Protein AF-A0A8S9MG87-F1 (afdb_monomer)

Foldseek 3Di:
DDFQKAKEKEFEAAPFDWKKKWKDWPVDTPDIDIAGHGGIDMDIDGDDPVQQTWMKMWIDDPNDIDIDTQDGRVVPVVQARYWYWYQYPVGIDTPSPRLAFQKEKEFEAAPFWWKKKWKDWPVDTPDIDIAGHRGIDMDTHRDDRVLATWMKMWIDTPNDIDIDTSDRRVQPSVQDRYWYWYQYPVGIKTKGWDDDDPPPDDDDPDDPQADPPFWDDKDKDDWDQDDDDDPPPDDDPGDTDDITIIIIGGDD

Mean predicted aligned error: 16.25 Å

pLDDT: mean 76.4, std 21.84, range [29.53, 97.75]

Structure (mmCIF, N/CA/C/O backbone):
data_AF-A0A8S9MG87-F1
#
_entry.id   AF-A0A8S9MG87-F1
#
loop_
_atom_site.group_PDB
_atom_site.id
_atom_site.type_symbol
_atom_site.label_atom_id
_atom_site.label_alt_id
_atom_site.label_comp_id
_atom_site.label_asym_id
_atom_site.label_entity_id
_atom_site.label_seq_id
_atom_site.pdbx_PDB_ins_code
_atom_site.Cartn_x
_atom_site.Cartn_y
_atom_site.Cartn_z
_atom_site.occupancy
_atom_site.B_iso_or_equiv
_atom_site.auth_seq_id
_atom_site.auth_comp_id
_atom_site.auth_asym_id
_atom_site.auth_atom_id
_atom_site.pdbx_PDB_model_num
ATOM 1 N N . MET A 1 1 ? -17.132 2.191 -16.122 1.00 32.03 1 MET A N 1
ATOM 2 C CA . MET A 1 1 ? -15.931 1.448 -15.682 1.00 32.03 1 MET A CA 1
ATOM 3 C C . MET A 1 1 ? -14.721 2.180 -16.231 1.00 32.03 1 MET A C 1
ATOM 5 O O . MET A 1 1 ? -14.558 2.217 -17.441 1.00 32.03 1 MET A O 1
ATOM 9 N N . SER A 1 2 ? -13.959 2.865 -15.379 1.00 36.06 2 SER A N 1
ATOM 10 C CA . SER A 1 2 ? -12.707 3.503 -15.802 1.00 36.06 2 SER A CA 1
ATOM 11 C C . SER A 1 2 ? -11.607 2.436 -15.800 1.00 36.06 2 SER A C 1
ATOM 13 O O . SER A 1 2 ? -11.418 1.723 -14.818 1.00 36.06 2 SER A O 1
ATOM 15 N N . TYR A 1 3 ? -10.952 2.234 -16.939 1.00 50.19 3 TYR A N 1
ATOM 16 C CA . TYR A 1 3 ? -9.868 1.264 -17.057 1.00 50.19 3 TYR A CA 1
ATOM 17 C C . TYR A 1 3 ? -8.583 1.933 -16.577 1.00 50.19 3 TYR A C 1
ATOM 19 O O . TYR A 1 3 ? -8.014 2.770 -17.283 1.00 50.19 3 TYR A O 1
ATOM 27 N N . HIS A 1 4 ? -8.136 1.591 -15.368 1.00 60.53 4 HIS A N 1
ATOM 28 C CA . HIS A 1 4 ? -6.840 2.050 -14.877 1.00 60.53 4 HIS A CA 1
ATOM 29 C C . HIS A 1 4 ? -5.736 1.581 -15.829 1.00 60.53 4 HIS A C 1
ATOM 31 O O . HIS A 1 4 ? -5.714 0.428 -16.263 1.00 60.53 4 HIS A O 1
ATOM 37 N N . ARG A 1 5 ? -4.833 2.498 -16.182 1.00 82.31 5 ARG A N 1
ATOM 38 C CA . ARG A 1 5 ? -3.678 2.212 -17.031 1.00 82.31 5 ARG A CA 1
ATOM 39 C C . ARG A 1 5 ? -2.552 1.678 -16.148 1.00 82.31 5 ARG A C 1
ATOM 41 O O . ARG A 1 5 ? -2.099 2.372 -15.242 1.00 82.31 5 ARG A O 1
ATOM 48 N N . PHE A 1 6 ? -2.132 0.450 -16.414 1.00 86.94 6 PHE A N 1
ATOM 49 C CA . PHE A 1 6 ? -1.059 -0.234 -15.708 1.00 86.94 6 PHE A CA 1
ATOM 50 C C . PHE A 1 6 ? 0.279 0.247 -16.267 1.00 86.94 6 PHE A C 1
ATOM 52 O O . PHE A 1 6 ? 0.406 0.417 -17.478 1.00 86.94 6 PHE A O 1
ATOM 59 N N . GLY A 1 7 ? 1.260 0.490 -15.403 1.00 88.88 7 GLY A N 1
ATOM 60 C CA . GLY A 1 7 ? 2.601 0.941 -15.764 1.00 88.88 7 GLY A CA 1
ATOM 61 C C . GLY A 1 7 ? 3.666 -0.037 -15.283 1.00 88.88 7 GLY A C 1
ATOM 62 O O . GLY A 1 7 ? 3.680 -0.398 -14.108 1.00 88.88 7 GLY A O 1
ATOM 63 N N . LEU A 1 8 ? 4.558 -0.438 -16.185 1.00 92.25 8 LEU A N 1
ATOM 64 C CA . LEU A 1 8 ? 5.750 -1.231 -15.891 1.00 92.25 8 LEU A CA 1
ATOM 65 C C . LEU A 1 8 ? 6.982 -0.367 -16.127 1.00 92.25 8 LEU A C 1
ATOM 67 O O . LEU A 1 8 ? 7.127 0.202 -17.208 1.00 92.25 8 LEU A O 1
ATOM 71 N N . THR A 1 9 ? 7.870 -0.314 -15.141 1.00 92.25 9 THR A N 1
ATOM 72 C CA . THR A 1 9 ? 9.141 0.415 -15.204 1.00 92.25 9 THR A CA 1
ATOM 73 C C . THR A 1 9 ? 10.270 -0.539 -14.844 1.00 92.25 9 THR A C 1
ATOM 75 O O . THR A 1 9 ? 10.206 -1.204 -13.814 1.00 92.25 9 THR A O 1
ATOM 78 N N . MET A 1 10 ? 11.315 -0.607 -15.663 1.00 93.50 10 MET A N 1
ATOM 79 C CA . MET A 1 10 ? 12.514 -1.409 -15.413 1.00 93.50 10 MET A CA 1
ATOM 80 C C . MET A 1 10 ? 13.736 -0.498 -15.400 1.00 93.50 10 MET A C 1
ATOM 82 O O . MET A 1 10 ? 14.111 0.063 -16.427 1.00 93.50 10 MET A O 1
ATOM 86 N N . THR A 1 11 ? 14.373 -0.371 -14.242 1.00 92.75 11 THR A N 1
ATOM 87 C CA . THR A 1 11 ? 15.545 0.482 -14.029 1.00 92.75 11 THR A CA 1
ATOM 88 C C . THR A 1 11 ? 16.834 -0.320 -14.178 1.00 92.75 11 THR A C 1
ATOM 90 O O . THR A 1 11 ? 16.995 -1.380 -13.564 1.00 92.75 11 THR A O 1
ATOM 93 N N . ASN A 1 12 ? 17.789 0.202 -14.949 1.00 92.12 12 ASN A N 1
ATOM 94 C CA . ASN A 1 12 ? 19.107 -0.403 -15.103 1.00 92.12 12 ASN A CA 1
ATOM 95 C C . ASN A 1 12 ? 20.003 -0.135 -13.892 1.00 92.12 12 ASN A C 1
ATOM 97 O O . ASN A 1 12 ? 20.522 0.968 -13.706 1.00 92.12 12 ASN A O 1
ATOM 101 N N . ASN A 1 13 ? 20.247 -1.185 -13.106 1.00 90.69 13 ASN A N 1
ATOM 102 C CA . ASN A 1 13 ? 21.164 -1.164 -11.976 1.00 90.69 13 ASN A CA 1
ATOM 103 C C . ASN A 1 13 ? 22.287 -2.206 -12.108 1.00 90.69 13 ASN A C 1
ATOM 105 O O . ASN A 1 13 ? 22.756 -2.752 -11.111 1.00 90.69 13 ASN A O 1
ATOM 109 N N . LEU A 1 14 ? 22.751 -2.459 -13.334 1.00 87.81 14 LEU A N 1
ATOM 110 C CA . LEU A 1 14 ? 23.873 -3.366 -13.601 1.00 87.81 14 LEU A CA 1
ATOM 111 C C . LEU A 1 14 ? 25.248 -2.776 -13.234 1.00 87.81 14 LEU A C 1
ATOM 113 O O . LEU A 1 14 ? 26.249 -3.479 -13.308 1.00 87.81 14 LEU A O 1
ATOM 117 N N . GLY A 1 15 ? 25.312 -1.498 -12.843 1.00 78.25 15 GLY A N 1
ATOM 118 C CA . GLY A 1 15 ? 26.550 -0.853 -12.386 1.00 78.25 15 GLY A CA 1
ATOM 119 C C . GLY A 1 15 ? 27.490 -0.382 -13.501 1.00 78.25 15 GLY A C 1
ATOM 120 O O . GLY A 1 15 ? 28.665 -0.161 -13.236 1.00 78.25 15 GLY A O 1
ATOM 121 N N . GLY A 1 16 ? 26.999 -0.221 -14.735 1.00 78.06 16 GLY A N 1
ATOM 122 C CA . GLY A 1 16 ? 27.812 0.261 -15.858 1.00 78.06 16 GLY A CA 1
ATOM 123 C C . GLY A 1 16 ? 27.287 -0.100 -17.253 1.00 78.06 16 GLY A C 1
ATOM 124 O O . GLY A 1 16 ? 27.122 0.805 -18.068 1.00 78.06 16 GLY A O 1
ATOM 125 N N . PRO A 1 17 ? 27.006 -1.380 -17.567 1.00 82.94 17 PRO A N 1
ATOM 126 C CA . PRO A 1 17 ? 26.646 -1.767 -18.927 1.00 82.94 17 PRO A CA 1
ATOM 127 C C . PRO A 1 17 ? 25.240 -1.293 -19.318 1.00 82.94 17 PRO A C 1
ATOM 129 O O . PRO A 1 17 ? 24.310 -1.285 -18.506 1.00 82.94 17 PRO A O 1
ATOM 132 N N . VAL A 1 18 ? 25.086 -0.952 -20.600 1.00 88.69 18 VAL A N 1
ATOM 133 C CA . VAL A 1 18 ? 23.781 -0.842 -21.267 1.00 88.69 18 VAL A CA 1
ATOM 134 C C . VAL A 1 18 ? 23.206 -2.253 -21.392 1.00 88.69 18 VAL A C 1
ATOM 136 O O . VAL A 1 18 ? 23.930 -3.164 -21.797 1.00 88.69 18 VAL A O 1
ATOM 139 N N . PHE A 1 19 ? 21.926 -2.449 -21.072 1.00 92.25 19 PHE A N 1
ATOM 140 C CA . PHE A 1 19 ? 21.235 -3.692 -21.427 1.00 92.25 19 PHE A CA 1
ATOM 141 C C . PHE A 1 19 ? 20.269 -3.466 -22.582 1.00 92.25 19 PHE A C 1
ATOM 143 O O . PHE A 1 19 ? 19.724 -2.377 -22.755 1.00 92.25 19 PHE A O 1
ATOM 150 N N . THR A 1 20 ? 20.032 -4.521 -23.351 1.00 94.56 20 THR A N 1
ATOM 151 C CA . THR A 1 20 ? 18.954 -4.569 -24.339 1.00 94.56 20 THR A CA 1
ATOM 152 C C . THR A 1 20 ? 17.750 -5.277 -23.731 1.00 94.56 20 THR A C 1
ATOM 154 O O . THR A 1 20 ? 17.911 -6.337 -23.127 1.00 94.56 20 THR A O 1
ATOM 157 N N . VAL A 1 21 ? 16.557 -4.699 -23.859 1.00 96.00 21 VAL A N 1
ATOM 158 C CA . VAL A 1 21 ? 15.290 -5.296 -23.426 1.00 96.00 21 VAL A CA 1
ATOM 159 C C . VAL A 1 21 ? 14.348 -5.470 -24.598 1.00 96.00 21 VAL A C 1
ATOM 161 O O . VAL A 1 21 ? 14.219 -4.593 -25.447 1.00 96.00 21 VAL A O 1
ATOM 164 N N . HIS A 1 22 ? 13.665 -6.606 -24.619 1.00 96.69 22 HIS A N 1
ATOM 165 C CA . HIS A 1 22 ? 12.579 -6.881 -25.546 1.00 96.69 22 HIS A CA 1
ATOM 166 C C . HIS A 1 22 ? 11.403 -7.417 -24.752 1.00 96.69 22 HIS A C 1
ATOM 168 O O . HIS A 1 22 ? 11.510 -8.489 -24.162 1.00 96.69 22 HIS A O 1
ATOM 174 N N . CYS A 1 23 ? 10.306 -6.670 -24.717 1.00 96.50 23 CYS A N 1
ATOM 175 C CA . CYS A 1 23 ? 9.095 -7.057 -24.003 1.00 96.50 23 CYS A CA 1
ATOM 176 C C . CYS A 1 23 ? 7.973 -7.398 -24.979 1.00 96.50 23 CYS A C 1
ATOM 178 O O . CYS A 1 23 ? 7.779 -6.707 -25.982 1.00 96.50 23 CYS A O 1
ATOM 180 N N . LYS A 1 24 ? 7.212 -8.447 -24.663 1.00 95.31 24 LYS A N 1
ATOM 181 C CA . LYS A 1 24 ? 6.057 -8.880 -25.451 1.00 95.31 24 LYS A CA 1
ATOM 182 C C . LYS A 1 24 ? 4.928 -9.360 -24.550 1.00 95.31 24 LYS A C 1
ATOM 184 O O . LYS A 1 24 ? 5.165 -9.847 -23.446 1.00 95.31 24 LYS A O 1
ATOM 189 N N . SER A 1 25 ? 3.709 -9.261 -25.058 1.00 93.12 25 SER A N 1
ATOM 190 C CA . SER A 1 25 ? 2.554 -10.032 -24.606 1.00 93.12 25 SER A CA 1
ATOM 191 C C . SER A 1 25 ? 2.130 -11.011 -25.705 1.00 93.12 25 SER A C 1
ATOM 193 O O . SER A 1 25 ? 2.786 -11.124 -26.742 1.00 93.12 25 SER A O 1
ATOM 195 N N . LYS A 1 26 ? 1.012 -11.712 -25.496 1.00 86.81 26 LYS A N 1
ATOM 196 C CA . LYS A 1 26 ? 0.390 -12.541 -26.537 1.00 86.81 26 LYS A CA 1
ATOM 197 C C . LYS A 1 26 ? 0.045 -11.740 -27.801 1.00 86.81 26 LYS A C 1
ATOM 199 O O . LYS A 1 26 ? 0.224 -12.247 -28.903 1.00 86.81 26 LYS A O 1
ATOM 204 N N . ASP A 1 27 ? -0.439 -10.512 -27.627 1.00 86.44 27 ASP A N 1
ATOM 205 C CA . ASP A 1 27 ? -1.062 -9.726 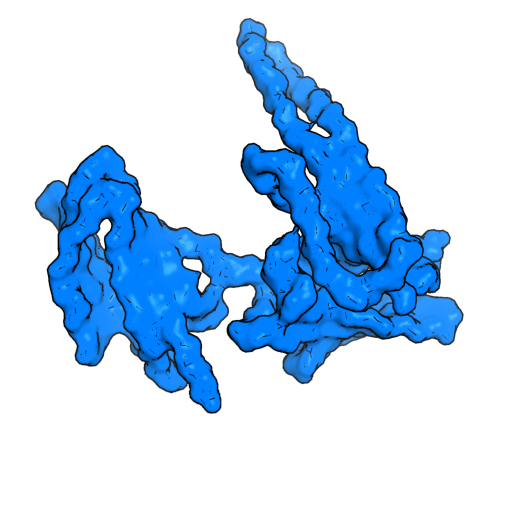-28.698 1.00 86.44 27 ASP A CA 1
ATOM 206 C C . ASP A 1 27 ? -0.208 -8.517 -29.126 1.00 86.44 27 ASP A C 1
ATOM 208 O O . ASP A 1 27 ? -0.468 -7.903 -30.161 1.00 86.44 27 ASP A O 1
ATOM 212 N N . ASN A 1 28 ? 0.825 -8.161 -28.352 1.00 86.81 28 ASN A N 1
ATOM 213 C CA . ASN A 1 28 ? 1.609 -6.946 -28.560 1.00 86.81 28 ASN A CA 1
ATOM 214 C C . ASN A 1 28 ? 3.109 -7.214 -28.405 1.00 86.81 28 ASN A C 1
ATOM 216 O O . ASN A 1 28 ? 3.581 -7.571 -27.327 1.00 86.81 28 ASN A O 1
ATOM 220 N N . ASP A 1 29 ? 3.871 -6.952 -29.463 1.00 93.44 29 ASP A N 1
ATOM 221 C CA . ASP A 1 29 ? 5.329 -6.872 -29.410 1.00 93.44 29 ASP A CA 1
ATOM 222 C C . ASP A 1 29 ? 5.736 -5.400 -29.230 1.00 93.44 29 ASP A C 1
ATOM 224 O O . ASP A 1 29 ? 5.388 -4.554 -30.054 1.00 93.44 29 ASP A O 1
ATOM 228 N N . LEU A 1 30 ? 6.431 -5.078 -28.134 1.00 93.81 30 LEU A N 1
ATOM 229 C CA . LEU A 1 30 ? 6.841 -3.704 -27.815 1.00 93.81 30 LEU A CA 1
ATOM 230 C C . LEU A 1 30 ? 8.189 -3.326 -28.442 1.00 93.81 30 LEU A C 1
ATOM 232 O O . LEU A 1 30 ? 8.650 -2.193 -28.283 1.00 93.81 30 LEU A O 1
ATOM 236 N N . GLY A 1 31 ? 8.814 -4.258 -29.161 1.00 92.69 31 GLY A N 1
ATOM 237 C CA . GLY A 1 31 ? 10.098 -4.070 -29.811 1.00 92.69 31 GLY A CA 1
ATOM 238 C C . GLY A 1 31 ? 11.287 -4.119 -28.854 1.00 92.69 31 GLY A C 1
ATOM 239 O O . GLY A 1 31 ? 11.170 -4.382 -27.654 1.00 92.69 31 GLY A O 1
ATOM 240 N N . VAL A 1 32 ? 12.457 -3.880 -29.437 1.00 95.38 32 VAL A N 1
ATOM 241 C CA . VAL A 1 32 ? 13.756 -3.964 -28.770 1.00 95.38 32 VAL A CA 1
ATOM 242 C C . VAL A 1 32 ? 14.234 -2.564 -28.403 1.00 95.38 32 VAL A C 1
ATOM 244 O O . VAL A 1 32 ? 14.249 -1.674 -29.251 1.00 95.38 32 VAL A O 1
ATOM 247 N N . HIS A 1 33 ? 14.665 -2.382 -27.157 1.00 96.62 33 HIS A N 1
ATOM 248 C CA . HIS A 1 33 ? 15.114 -1.101 -26.612 1.00 96.62 33 HIS A CA 1
ATOM 249 C C . HIS A 1 33 ? 16.453 -1.255 -25.893 1.00 96.62 33 HIS A C 1
ATOM 251 O O . HIS A 1 33 ? 16.713 -2.281 -25.267 1.00 96.62 33 HIS A O 1
ATOM 257 N N . MET A 1 34 ? 17.300 -0.228 -25.951 1.00 95.19 34 MET A N 1
ATOM 258 C CA . MET A 1 34 ? 18.562 -0.165 -25.205 1.00 95.19 34 MET A CA 1
ATOM 259 C C . MET A 1 34 ? 18.402 0.756 -23.996 1.00 95.19 34 MET A C 1
ATOM 261 O O . MET A 1 34 ? 17.928 1.880 -24.137 1.00 95.19 34 MET A O 1
ATOM 265 N N . VAL A 1 35 ? 18.824 0.299 -22.818 1.00 94.44 35 VAL A N 1
ATOM 266 C CA . VAL A 1 35 ? 18.659 1.026 -21.553 1.00 94.44 35 VAL A CA 1
ATOM 267 C C . VAL A 1 35 ? 20.022 1.326 -20.955 1.00 94.44 35 VAL A C 1
ATOM 269 O O . VAL A 1 35 ? 20.752 0.419 -20.542 1.00 94.44 35 VAL A O 1
ATOM 272 N N . ALA A 1 36 ? 20.374 2.610 -20.916 1.00 92.94 36 ALA A N 1
ATOM 273 C CA . ALA A 1 36 ? 21.631 3.080 -20.351 1.00 92.94 36 ALA A CA 1
ATOM 274 C C . ALA A 1 36 ? 21.707 2.835 -18.836 1.00 92.94 36 ALA A C 1
ATOM 276 O O . ALA A 1 36 ? 20.704 2.587 -18.168 1.00 92.94 36 ALA A O 1
ATOM 277 N N . ALA A 1 37 ? 22.918 2.868 -18.277 1.00 90.94 37 ALA A N 1
ATOM 278 C CA . ALA A 1 37 ? 23.099 2.704 -16.840 1.00 90.94 37 ALA A CA 1
ATOM 279 C C . ALA A 1 37 ? 22.322 3.783 -16.070 1.00 90.94 37 ALA A C 1
ATOM 281 O O . ALA A 1 37 ? 22.390 4.961 -16.414 1.00 90.94 37 ALA A O 1
ATOM 282 N N . LYS A 1 38 ? 21.615 3.373 -15.009 1.00 86.12 38 LYS A N 1
ATOM 283 C CA . LYS A 1 38 ? 20.805 4.243 -14.138 1.00 86.12 38 LYS A CA 1
ATOM 284 C C . LYS A 1 38 ? 19.614 4.934 -14.812 1.00 86.12 38 LYS A C 1
ATOM 286 O O . LYS A 1 38 ? 18.972 5.754 -14.165 1.00 86.12 38 LYS A O 1
ATOM 291 N N . THR A 1 39 ? 19.276 4.581 -16.050 1.00 90.25 39 THR A N 1
ATOM 292 C CA . THR A 1 39 ? 18.022 4.998 -16.691 1.00 90.25 39 THR A CA 1
ATOM 293 C C . THR A 1 39 ? 16.993 3.873 -16.632 1.00 90.25 39 THR A C 1
ATOM 295 O O . THR A 1 39 ? 17.291 2.753 -16.197 1.00 90.25 39 THR A O 1
ATOM 298 N N . ASP A 1 40 ? 15.774 4.161 -17.073 1.00 94.00 40 ASP A N 1
ATOM 299 C CA . ASP A 1 40 ? 14.693 3.189 -17.153 1.00 94.00 40 ASP A CA 1
ATOM 300 C C . ASP A 1 40 ? 14.206 2.953 -18.584 1.00 94.00 40 ASP A C 1
ATOM 302 O O . ASP A 1 40 ? 14.397 3.766 -19.488 1.00 94.00 40 ASP A O 1
ATOM 306 N N . TYR A 1 41 ? 13.588 1.792 -18.763 1.00 95.38 41 TYR A N 1
ATOM 307 C CA . TYR A 1 41 ? 12.608 1.551 -19.808 1.00 95.38 41 TYR A CA 1
ATOM 308 C C . TYR A 1 41 ? 11.246 1.422 -19.137 1.00 95.38 41 TYR A C 1
ATOM 310 O O . TYR A 1 41 ? 11.129 0.772 -18.095 1.00 95.38 41 TYR A O 1
ATOM 318 N N . HIS A 1 42 ? 10.214 2.014 -19.724 1.00 95.06 42 HIS A N 1
ATOM 319 C CA . HIS A 1 42 ? 8.864 1.912 -19.197 1.00 95.06 42 HIS A CA 1
ATOM 320 C C . HIS A 1 42 ? 7.838 1.817 -20.317 1.00 95.06 42 HIS A C 1
ATOM 322 O O . HIS A 1 42 ? 8.021 2.334 -21.419 1.00 95.06 42 HIS A O 1
ATOM 328 N N . PHE A 1 43 ? 6.725 1.165 -20.013 1.00 93.62 43 PHE A N 1
ATOM 329 C CA . PHE A 1 43 ? 5.559 1.149 -20.880 1.00 93.62 43 PHE A CA 1
ATOM 330 C C . PHE A 1 43 ? 4.290 1.043 -20.048 1.00 93.62 43 PHE A C 1
ATOM 332 O O . PHE A 1 43 ? 4.308 0.762 -18.847 1.00 93.62 43 PHE A O 1
ATOM 339 N N . SER A 1 44 ? 3.157 1.312 -20.687 1.00 91.38 44 SER A N 1
ATOM 340 C CA . SER A 1 44 ? 1.867 1.269 -20.017 1.00 91.38 44 SER A CA 1
ATOM 341 C C . SER A 1 44 ? 0.813 0.604 -20.881 1.00 91.38 44 SER A C 1
ATOM 343 O O . SER A 1 44 ? 0.757 0.843 -22.086 1.00 91.38 44 SER A O 1
ATOM 345 N N . PHE A 1 45 ? -0.052 -0.179 -20.252 1.00 90.25 45 PHE A N 1
ATOM 346 C CA . PHE A 1 45 ? -1.048 -1.018 -20.909 1.00 90.25 45 PHE A CA 1
ATOM 347 C C . PHE A 1 45 ? -2.358 -1.026 -20.116 1.00 90.25 45 PHE A C 1
ATOM 349 O O . PHE A 1 45 ? -2.431 -0.518 -18.998 1.00 90.25 45 PHE A O 1
ATOM 356 N N . GLN A 1 46 ? -3.412 -1.586 -20.700 1.00 87.19 46 GLN A N 1
ATOM 357 C CA . GLN A 1 46 ? -4.640 -1.913 -19.981 1.00 87.19 46 GLN A CA 1
ATOM 358 C C . GLN A 1 46 ? -4.755 -3.437 -19.930 1.00 87.19 46 GLN A C 1
ATOM 360 O O . GLN A 1 46 ? -4.678 -4.069 -20.988 1.00 87.19 46 GLN A O 1
ATOM 365 N N . PRO A 1 47 ? -4.877 -4.049 -18.740 1.00 85.38 47 PRO A N 1
ATOM 366 C CA . PRO A 1 47 ? -5.071 -5.484 -18.647 1.00 85.38 47 PRO A CA 1
ATOM 367 C C . PRO A 1 47 ? -6.428 -5.864 -19.234 1.00 85.38 47 PRO A C 1
ATOM 369 O O . PRO A 1 47 ? -7.392 -5.094 -19.193 1.00 85.38 47 PRO A O 1
ATOM 372 N N . ASN A 1 48 ? -6.505 -7.071 -19.782 1.00 83.56 48 ASN A N 1
ATOM 373 C CA . ASN A 1 48 ? -7.756 -7.597 -20.294 1.00 83.56 48 ASN A CA 1
ATOM 374 C C . ASN A 1 48 ? -8.733 -7.901 -19.144 1.00 83.56 48 ASN A C 1
ATOM 376 O O . ASN A 1 48 ? -8.344 -8.144 -18.000 1.00 83.56 48 ASN A O 1
ATOM 380 N N . ILE A 1 49 ? -10.027 -7.898 -19.468 1.00 79.12 49 ILE A N 1
ATOM 381 C CA . ILE A 1 49 ? -11.116 -8.070 -18.490 1.00 79.12 49 ILE A CA 1
ATOM 382 C C . ILE A 1 49 ? -11.073 -9.461 -17.831 1.00 79.12 49 ILE A C 1
ATOM 384 O O . ILE A 1 49 ? -11.555 -9.639 -16.717 1.00 79.12 49 ILE A O 1
ATOM 388 N N . TRP A 1 50 ? -10.450 -10.438 -18.490 1.00 85.81 50 TRP A N 1
ATOM 389 C CA . TRP A 1 50 ? -10.373 -11.829 -18.047 1.00 85.81 50 TRP A CA 1
ATOM 390 C C . TRP A 1 50 ? -9.206 -12.110 -17.089 1.00 85.81 50 TRP A C 1
ATOM 392 O O . TRP A 1 50 ? -9.000 -13.265 -16.730 1.00 85.81 50 TRP A O 1
ATOM 402 N N . LYS A 1 51 ? -8.438 -11.084 -16.687 1.00 84.31 51 LYS A N 1
ATOM 403 C CA . LYS A 1 51 ? -7.229 -11.208 -15.852 1.00 84.31 51 LYS A CA 1
ATOM 404 C C . LYS A 1 51 ? -6.208 -12.221 -16.400 1.00 84.31 51 LYS A C 1
ATOM 406 O O . LYS A 1 51 ? -5.605 -12.972 -15.644 1.00 84.31 51 LYS A O 1
ATOM 411 N N . THR A 1 52 ? -5.994 -12.246 -17.718 1.00 90.00 52 THR A N 1
ATOM 412 C CA . THR A 1 52 ? -5.022 -13.156 -18.368 1.00 90.00 52 THR A CA 1
ATOM 413 C C . THR A 1 52 ? -3.850 -12.435 -19.035 1.00 90.00 52 THR A C 1
ATOM 415 O O . THR A 1 52 ? -3.098 -13.037 -19.799 1.00 90.00 52 THR A O 1
ATOM 418 N N . THR A 1 53 ? -3.702 -11.128 -18.812 1.00 92.00 53 THR A N 1
ATOM 419 C CA . THR A 1 53 ? -2.609 -10.351 -19.405 1.00 92.00 53 THR A CA 1
ATOM 420 C C . THR A 1 53 ? -1.262 -10.785 -18.834 1.00 92.00 53 THR A C 1
ATOM 422 O O . THR A 1 53 ? -1.056 -10.731 -17.627 1.00 92.00 53 THR A O 1
ATOM 425 N N . LEU A 1 54 ? -0.338 -11.139 -19.724 1.00 94.69 54 LEU A N 1
ATOM 426 C CA . LEU A 1 54 ? 1.037 -11.518 -19.412 1.00 94.69 54 LEU A CA 1
ATOM 427 C C . LEU A 1 54 ? 1.989 -10.658 -20.247 1.00 94.69 54 LEU A C 1
ATOM 429 O O . LEU A 1 54 ? 1.806 -10.545 -21.462 1.00 94.69 54 LEU A O 1
ATOM 433 N N . PHE A 1 55 ? 3.008 -10.092 -19.606 1.00 95.88 55 PHE A N 1
ATOM 434 C CA . PHE A 1 55 ? 4.168 -9.505 -20.267 1.00 95.88 55 PHE A CA 1
ATOM 435 C C . PHE A 1 55 ? 5.432 -10.233 -19.829 1.00 95.88 55 PHE A C 1
ATOM 437 O O . PHE A 1 55 ? 5.808 -10.197 -18.655 1.00 95.88 55 PHE A O 1
ATOM 444 N N . PHE A 1 56 ? 6.118 -10.827 -20.798 1.00 95.44 56 PHE A N 1
ATOM 445 C CA . PHE A 1 56 ? 7.430 -11.429 -20.616 1.00 95.44 56 PHE A CA 1
ATOM 446 C C . PHE A 1 56 ? 8.475 -10.583 -21.339 1.00 95.44 56 PHE A C 1
ATOM 448 O O . PHE A 1 56 ? 8.233 -10.057 -22.431 1.00 95.44 56 PHE A O 1
ATOM 455 N N . CYS A 1 57 ? 9.641 -10.430 -20.721 1.00 96.06 57 CYS A N 1
ATOM 456 C CA . CYS A 1 57 ? 10.729 -9.641 -21.277 1.00 96.06 57 CYS A CA 1
ATOM 457 C C . CYS A 1 57 ? 12.032 -10.436 -21.288 1.00 96.06 57 CYS A C 1
ATOM 459 O O . CYS A 1 57 ? 12.358 -11.133 -20.324 1.00 96.06 57 CYS A O 1
ATOM 461 N N . SER A 1 58 ? 12.801 -10.296 -22.368 1.00 95.00 58 SER A N 1
ATOM 462 C CA . SER A 1 58 ? 14.191 -10.737 -22.430 1.00 95.00 58 SER A CA 1
ATOM 463 C C . SER A 1 58 ? 15.130 -9.569 -22.170 1.00 95.00 58 SER A C 1
ATOM 465 O O . SER A 1 58 ? 14.954 -8.500 -22.750 1.00 95.00 58 SER A O 1
ATOM 467 N N . PHE A 1 59 ? 16.153 -9.806 -21.362 1.00 93.31 59 PHE A N 1
ATOM 468 C CA . PHE A 1 59 ? 17.194 -8.857 -20.999 1.00 93.31 59 PHE A CA 1
ATOM 469 C C . PHE A 1 59 ? 18.539 -9.412 -21.446 1.00 93.31 59 PHE A C 1
ATOM 471 O O . PHE A 1 59 ? 18.885 -10.542 -21.098 1.00 93.31 59 PHE A O 1
ATOM 478 N N . GLN A 1 60 ? 19.299 -8.619 -22.195 1.00 93.06 60 GLN A N 1
ATOM 479 C CA . GLN A 1 60 ? 20.601 -9.007 -22.718 1.00 93.06 60 GLN A CA 1
ATOM 480 C C . GLN A 1 60 ? 21.685 -8.018 -22.293 1.00 93.06 60 GLN A C 1
ATOM 482 O O . GLN A 1 60 ? 21.585 -6.819 -22.557 1.00 93.06 60 GLN A O 1
ATOM 487 N N . TRP A 1 61 ? 22.741 -8.537 -21.671 1.00 91.50 61 TRP A N 1
ATOM 488 C CA . TRP A 1 61 ? 23.976 -7.815 -21.360 1.00 91.50 61 TRP A CA 1
ATOM 489 C C . TRP A 1 61 ? 25.143 -8.810 -21.301 1.00 91.50 61 TRP A C 1
ATOM 491 O O . TRP A 1 61 ? 24.939 -9.976 -20.976 1.00 91.50 61 TRP A O 1
ATOM 501 N N . ASN A 1 62 ? 26.369 -8.380 -21.617 1.00 86.69 62 ASN A N 1
ATOM 502 C CA . ASN A 1 62 ? 27.590 -9.203 -21.523 1.00 86.69 62 ASN A CA 1
ATOM 503 C C . ASN A 1 62 ? 27.475 -10.614 -22.148 1.00 86.69 62 ASN A C 1
ATOM 505 O O . ASN A 1 62 ? 27.925 -11.593 -21.557 1.00 86.69 62 ASN A O 1
ATOM 509 N N . ASN A 1 63 ? 26.851 -10.730 -23.327 1.00 84.38 63 ASN A N 1
ATOM 510 C CA . ASN A 1 63 ? 26.573 -12.005 -24.016 1.00 84.38 63 ASN A CA 1
ATOM 511 C C . ASN A 1 63 ? 25.705 -13.009 -23.231 1.00 84.38 63 ASN A C 1
ATOM 513 O O . ASN A 1 63 ? 25.625 -14.177 -23.603 1.00 84.38 63 ASN A O 1
ATOM 517 N N . GLN A 1 64 ? 25.027 -12.568 -22.174 1.00 84.75 64 GLN A N 1
ATOM 518 C CA . GLN A 1 64 ? 24.004 -13.338 -21.477 1.00 84.75 64 GLN A CA 1
ATOM 519 C C . GLN A 1 64 ? 22.624 -12.829 -21.874 1.00 84.75 64 GLN A C 1
ATOM 521 O O . GLN A 1 64 ? 22.427 -11.627 -22.046 1.00 84.75 64 GLN A O 1
ATOM 526 N N . VAL A 1 65 ? 21.669 -13.749 -21.990 1.00 90.19 65 VAL A N 1
ATOM 527 C CA . VAL A 1 65 ? 20.250 -13.439 -22.170 1.00 90.19 65 VAL A CA 1
ATOM 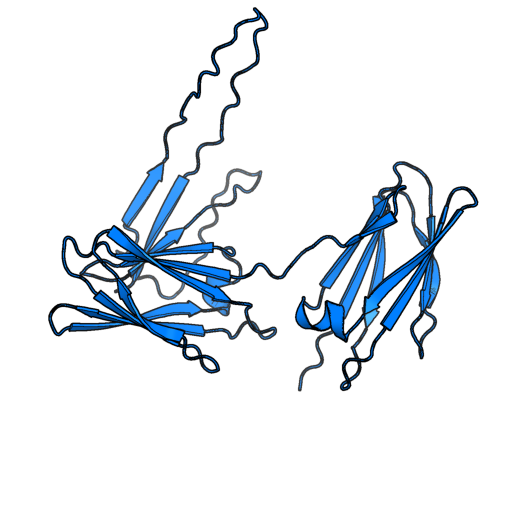528 C C . VAL A 1 65 ? 19.492 -14.082 -21.022 1.00 90.19 65 VAL A C 1
ATOM 530 O O . VAL A 1 65 ? 19.644 -15.277 -20.772 1.00 90.19 65 VAL A O 1
ATOM 533 N N . LYS A 1 66 ? 18.671 -13.299 -20.326 1.00 89.56 66 LYS A N 1
ATOM 534 C CA . LYS A 1 66 ? 17.741 -13.807 -19.316 1.00 89.56 66 LYS A CA 1
ATOM 535 C C . LYS A 1 66 ? 16.314 -13.406 -19.665 1.00 89.56 66 LYS A C 1
ATOM 537 O O . LYS A 1 66 ? 16.096 -12.313 -20.177 1.00 89.56 66 LYS A O 1
ATOM 542 N N . GLN A 1 67 ? 15.350 -14.275 -19.386 1.00 92.56 67 GLN A N 1
ATOM 543 C CA . GLN A 1 67 ? 13.932 -14.058 -19.682 1.00 92.56 67 GLN A CA 1
ATOM 544 C C . GLN A 1 67 ? 13.102 -14.196 -18.415 1.00 92.56 67 GLN A C 1
ATOM 546 O O . GLN A 1 67 ? 13.342 -15.108 -17.627 1.00 92.56 67 GLN A O 1
ATOM 551 N N . PHE A 1 68 ? 12.149 -13.285 -18.226 1.00 92.88 68 PHE A N 1
ATOM 552 C CA . PHE A 1 68 ? 11.294 -13.257 -17.044 1.00 92.88 68 PHE A CA 1
ATOM 553 C C . PHE A 1 68 ? 9.900 -12.724 -17.363 1.00 92.88 68 PHE A C 1
ATOM 555 O O . PHE A 1 68 ? 9.748 -11.827 -18.196 1.00 92.88 68 PHE A O 1
ATOM 562 N N . ASP A 1 69 ? 8.911 -13.218 -16.621 1.00 94.12 69 ASP A N 1
ATOM 563 C CA . ASP A 1 69 ? 7.548 -12.691 -16.617 1.00 94.12 69 ASP A CA 1
ATOM 564 C C . ASP A 1 69 ? 7.485 -11.447 -15.725 1.00 94.12 69 ASP A C 1
ATOM 566 O O . ASP A 1 69 ? 7.388 -11.531 -14.496 1.00 94.12 69 ASP A O 1
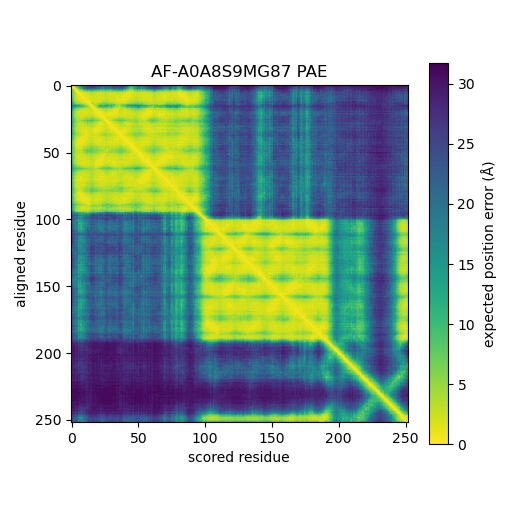ATOM 570 N N . ILE A 1 70 ? 7.570 -10.279 -16.360 1.00 93.81 70 ILE A N 1
ATOM 571 C CA . ILE A 1 70 ? 7.624 -8.961 -15.711 1.00 93.81 70 ILE A CA 1
ATOM 572 C C . ILE A 1 70 ? 6.239 -8.508 -15.229 1.00 93.81 70 ILE A C 1
ATOM 574 O O . ILE A 1 70 ? 6.135 -7.731 -14.280 1.00 93.81 70 ILE A O 1
ATOM 578 N N . PHE A 1 71 ? 5.168 -9.025 -15.827 1.00 92.50 71 PHE A N 1
ATOM 579 C CA . PHE A 1 71 ? 3.815 -8.885 -15.297 1.00 92.50 71 PHE A CA 1
ATOM 580 C C . PHE A 1 71 ? 2.978 -10.104 -15.649 1.00 92.50 71 PHE A C 1
ATOM 582 O O . PHE A 1 71 ? 2.908 -10.465 -16.818 1.00 92.50 71 PHE A O 1
ATOM 589 N N . ASP A 1 72 ? 2.307 -10.676 -14.660 1.00 92.44 72 ASP A N 1
ATOM 590 C CA . ASP A 1 72 ? 1.398 -11.807 -14.798 1.00 92.44 72 ASP A CA 1
ATOM 591 C C . ASP A 1 72 ? 0.089 -11.487 -14.064 1.00 92.44 72 ASP A C 1
ATOM 593 O O . ASP A 1 72 ? 0.079 -11.360 -12.844 1.00 92.44 72 ASP A O 1
ATOM 597 N N . ALA A 1 73 ? -1.016 -11.287 -14.787 1.00 87.19 73 ALA A N 1
ATOM 598 C CA . ALA A 1 73 ? -2.256 -10.745 -14.226 1.00 87.19 73 ALA A CA 1
ATOM 599 C C . ALA A 1 73 ? -2.822 -11.525 -13.017 1.00 87.19 73 ALA A C 1
ATOM 601 O O . ALA A 1 73 ? -3.124 -10.879 -12.013 1.00 87.19 73 ALA A O 1
ATOM 602 N N . PRO A 1 74 ? -2.932 -12.868 -13.029 1.00 85.50 74 PRO A N 1
ATOM 603 C CA . PRO A 1 74 ? -3.342 -13.638 -11.854 1.00 85.50 74 PRO A CA 1
ATOM 604 C C . PRO A 1 74 ? -2.434 -13.446 -10.631 1.00 85.50 74 PRO A C 1
ATOM 606 O O . PRO A 1 74 ? -2.906 -13.589 -9.507 1.00 85.50 74 PRO A O 1
ATOM 609 N N . ARG A 1 75 ? -1.148 -13.135 -10.842 1.00 86.25 75 ARG A N 1
ATOM 610 C CA . ARG A 1 75 ? -0.156 -12.918 -9.780 1.00 86.25 75 ARG A CA 1
ATOM 611 C C . ARG A 1 75 ? -0.116 -11.468 -9.301 1.00 86.25 75 ARG A C 1
ATOM 613 O O . ARG A 1 75 ? -0.011 -11.231 -8.108 1.00 86.25 75 ARG A O 1
ATOM 620 N N . ASP A 1 76 ? -0.144 -10.517 -10.230 1.00 83.69 76 ASP A N 1
ATOM 621 C CA . ASP A 1 76 ? 0.269 -9.131 -10.006 1.00 83.69 76 ASP A CA 1
ATOM 622 C C . ASP A 1 76 ? -0.888 -8.128 -10.080 1.00 83.69 76 ASP A C 1
ATOM 624 O O . ASP A 1 76 ? -0.762 -7.021 -9.566 1.00 83.69 76 ASP A O 1
ATOM 628 N N . GLN A 1 77 ? -2.005 -8.441 -10.748 1.00 80.81 77 GLN A N 1
ATOM 629 C CA . GLN A 1 77 ? -3.026 -7.428 -11.054 1.00 80.81 77 GLN A CA 1
ATOM 630 C C . GLN A 1 77 ? -3.705 -6.859 -9.802 1.00 80.81 77 GLN A C 1
ATOM 632 O O . GLN A 1 77 ? -4.129 -5.703 -9.808 1.00 80.81 77 GLN A O 1
ATOM 637 N N . ASP A 1 78 ? -3.782 -7.657 -8.738 1.00 73.56 78 ASP A N 1
ATOM 638 C CA . ASP A 1 78 ? -4.340 -7.240 -7.453 1.00 73.56 78 ASP A CA 1
ATOM 639 C C . ASP A 1 78 ? -3.284 -6.555 -6.560 1.00 73.56 78 ASP A C 1
ATOM 641 O O . ASP A 1 78 ? -3.639 -5.905 -5.579 1.00 73.56 78 ASP A O 1
ATOM 645 N N . ASP A 1 79 ? -1.998 -6.599 -6.932 1.00 70.88 79 ASP A N 1
ATOM 646 C CA . ASP A 1 79 ? -0.933 -5.892 -6.215 1.00 70.88 79 ASP A CA 1
ATOM 647 C C . ASP A 1 79 ? -0.953 -4.389 -6.487 1.00 70.88 79 ASP A C 1
ATOM 649 O O . ASP A 1 79 ? -0.332 -3.656 -5.725 1.00 70.88 79 ASP A O 1
ATOM 653 N N . GLY A 1 80 ? -1.588 -3.917 -7.572 1.00 74.19 80 GLY A N 1
ATOM 654 C CA . GLY A 1 80 ? -1.501 -2.515 -7.969 1.00 74.19 80 GLY A CA 1
ATOM 655 C C . GLY A 1 80 ? -1.645 -2.200 -9.454 1.00 74.19 80 GLY A C 1
ATOM 656 O O . GLY A 1 80 ? -2.003 -3.046 -10.261 1.00 74.19 80 GLY A O 1
ATOM 657 N N . TYR A 1 81 ? -1.319 -0.957 -9.828 1.00 77.62 81 TYR A N 1
ATOM 658 C CA . TYR A 1 81 ? -1.248 -0.513 -11.230 1.00 77.62 81 TYR A CA 1
ATOM 659 C C . TYR A 1 81 ? 0.125 0.052 -11.630 1.00 77.62 81 TYR A C 1
ATOM 661 O O . TYR A 1 81 ? 0.310 0.437 -12.783 1.00 77.62 81 TYR A O 1
ATOM 669 N N . LYS A 1 82 ? 1.102 0.116 -10.716 1.00 81.19 82 LYS A N 1
ATOM 670 C CA . LYS A 1 82 ? 2.488 0.519 -11.003 1.00 81.19 82 LYS A CA 1
ATOM 671 C C . LYS A 1 82 ? 3.450 -0.552 -10.512 1.00 81.19 82 LYS A C 1
ATOM 673 O O . LYS A 1 82 ? 3.470 -0.873 -9.330 1.00 81.19 82 LYS A O 1
ATOM 678 N N . PHE A 1 83 ? 4.277 -1.052 -11.415 1.00 85.44 83 PHE A N 1
ATOM 679 C CA . PHE A 1 83 ? 5.179 -2.167 -11.175 1.00 85.44 83 PHE A CA 1
ATOM 680 C C . PHE A 1 83 ? 6.591 -1.739 -11.539 1.00 85.44 83 PHE A C 1
ATOM 682 O O . PHE A 1 83 ? 6.925 -1.581 -12.713 1.00 85.44 83 PHE A O 1
ATOM 689 N N . ASN A 1 84 ? 7.417 -1.533 -10.521 1.00 86.12 84 ASN A N 1
ATOM 690 C CA . ASN A 1 84 ? 8.794 -1.107 -10.710 1.00 86.12 84 ASN A CA 1
ATOM 691 C C . ASN A 1 84 ? 9.723 -2.304 -10.523 1.00 86.12 84 ASN A C 1
ATOM 693 O O . ASN A 1 84 ? 9.579 -3.072 -9.577 1.00 86.12 84 ASN A O 1
ATOM 697 N N . TRP A 1 85 ? 10.699 -2.448 -11.403 1.00 90.88 85 TRP A N 1
ATOM 698 C CA . TRP A 1 85 ? 11.676 -3.525 -11.402 1.00 90.88 85 TRP A CA 1
ATOM 699 C C . TRP A 1 85 ? 13.076 -2.931 -11.448 1.00 90.88 85 TRP A C 1
ATOM 701 O O . TRP A 1 85 ? 13.342 -1.992 -12.192 1.00 90.88 85 TRP A O 1
ATOM 711 N N . THR A 1 86 ? 13.992 -3.497 -10.674 1.00 90.50 86 THR A N 1
ATOM 712 C CA . THR A 1 86 ? 15.418 -3.184 -10.753 1.00 90.50 86 THR A CA 1
ATOM 713 C C . THR A 1 86 ? 16.135 -4.333 -11.444 1.00 90.50 86 THR A C 1
ATOM 715 O O . THR A 1 86 ? 16.097 -5.458 -10.951 1.00 90.50 86 THR A O 1
ATOM 718 N N . ILE A 1 87 ? 16.815 -4.064 -12.556 1.00 91.25 87 ILE A N 1
ATOM 719 C CA . ILE A 1 87 ? 17.607 -5.069 -13.271 1.00 91.25 87 ILE A CA 1
ATOM 720 C C . ILE A 1 87 ? 19.020 -5.091 -12.694 1.00 91.25 87 ILE A C 1
ATOM 722 O O . ILE A 1 87 ? 19.728 -4.082 -12.732 1.00 91.25 87 ILE A O 1
ATOM 726 N N . LYS A 1 88 ? 19.411 -6.240 -12.145 1.00 89.69 88 LYS A N 1
ATOM 727 C CA . LYS A 1 88 ? 20.705 -6.487 -11.506 1.00 89.69 88 LYS A CA 1
ATOM 728 C C . LYS A 1 88 ? 21.387 -7.718 -12.133 1.00 89.69 88 LYS A C 1
ATOM 730 O O . LYS A 1 88 ? 20.733 -8.472 -12.859 1.00 89.69 88 LYS A O 1
ATOM 735 N N . PRO A 1 89 ? 22.694 -7.942 -11.886 1.00 85.12 89 PRO A N 1
ATOM 736 C CA . PRO A 1 89 ? 23.415 -9.073 -12.472 1.00 85.12 89 PRO A CA 1
ATOM 737 C C . PRO A 1 89 ? 22.835 -10.451 -12.107 1.00 85.12 89 PRO A C 1
ATOM 739 O O . PRO A 1 89 ? 22.850 -11.365 -12.931 1.00 85.12 89 PRO A O 1
ATOM 742 N N . ASP A 1 90 ? 22.286 -10.604 -10.903 1.00 83.69 90 ASP A N 1
ATOM 743 C CA . ASP A 1 90 ? 21.583 -11.800 -10.422 1.00 83.69 90 ASP A CA 1
ATOM 744 C C . ASP A 1 90 ? 20.232 -11.999 -11.130 1.00 83.69 90 ASP A C 1
ATOM 746 O O . ASP A 1 90 ? 19.922 -13.110 -11.566 1.00 83.69 90 ASP A O 1
ATOM 750 N N . GLY A 1 91 ? 19.497 -10.922 -11.396 1.00 81.75 91 GLY A N 1
ATOM 751 C CA . GLY A 1 91 ? 18.268 -10.937 -12.185 1.00 81.75 91 GLY A CA 1
ATOM 752 C C . GLY A 1 91 ? 17.408 -9.689 -11.969 1.00 81.75 91 GLY A C 1
ATOM 753 O O . GLY A 1 91 ? 17.817 -8.749 -11.283 1.00 81.75 91 GLY A O 1
ATOM 754 N N . PRO A 1 92 ? 16.207 -9.642 -12.565 1.00 86.44 92 PRO A N 1
ATOM 755 C CA . PRO A 1 92 ? 15.231 -8.611 -12.276 1.00 86.44 92 PRO A CA 1
ATOM 756 C C . PRO A 1 92 ? 14.664 -8.818 -10.871 1.00 86.44 92 PRO A C 1
ATOM 758 O O . PRO A 1 92 ? 14.179 -9.887 -10.511 1.00 86.44 92 PRO A O 1
ATOM 761 N N . CYS A 1 93 ? 14.701 -7.758 -10.080 1.00 85.94 93 CYS A N 1
ATOM 762 C CA . CYS A 1 93 ? 14.114 -7.695 -8.755 1.00 85.94 93 CYS A CA 1
ATOM 763 C C . CYS A 1 93 ? 12.904 -6.765 -8.827 1.00 85.94 93 CYS A C 1
ATOM 765 O O . CYS A 1 93 ? 13.070 -5.560 -9.037 1.00 85.94 93 CYS A O 1
ATOM 767 N N . LYS A 1 94 ? 11.690 -7.312 -8.685 1.00 82.81 94 LYS A N 1
ATOM 768 C CA . LYS A 1 94 ? 10.480 -6.497 -8.519 1.00 82.81 94 LYS A CA 1
ATOM 769 C C . LYS A 1 94 ? 10.694 -5.670 -7.259 1.00 82.81 94 LYS A C 1
ATOM 771 O O . LYS A 1 94 ? 10.873 -6.227 -6.175 1.00 82.81 94 LYS A O 1
ATOM 776 N N . LEU A 1 95 ? 10.706 -4.348 -7.396 1.00 71.44 95 LEU A N 1
ATOM 777 C CA . LEU A 1 95 ? 10.523 -3.491 -6.242 1.00 71.44 95 LEU A CA 1
ATOM 778 C C . LEU A 1 95 ? 9.113 -3.794 -5.773 1.00 71.44 95 LEU A C 1
ATOM 780 O O . LEU A 1 95 ? 8.139 -3.452 -6.446 1.00 71.44 95 LEU A O 1
ATOM 784 N N . VAL A 1 96 ? 9.018 -4.490 -4.645 1.00 59.47 96 VAL A N 1
ATOM 785 C CA . VAL A 1 96 ? 7.765 -4.651 -3.924 1.00 59.47 96 VAL A CA 1
ATOM 786 C C . VAL A 1 96 ? 7.419 -3.275 -3.364 1.00 59.47 96 VAL A C 1
ATOM 788 O O . VAL A 1 96 ? 7.572 -2.990 -2.185 1.00 59.47 96 VAL A O 1
ATOM 791 N N . MET A 1 97 ? 6.957 -2.401 -4.253 1.00 50.81 97 MET A N 1
ATOM 792 C CA . MET A 1 97 ? 6.029 -1.335 -3.932 1.00 50.81 97 MET A CA 1
ATOM 793 C C . MET A 1 97 ? 4.680 -2.039 -3.796 1.00 50.81 97 MET A C 1
ATOM 795 O O . MET A 1 97 ? 3.782 -1.850 -4.613 1.00 50.81 97 MET A O 1
ATOM 799 N N . SER A 1 98 ? 4.584 -2.962 -2.830 1.00 46.84 98 SER A N 1
ATOM 800 C CA . SER A 1 98 ? 3.290 -3.432 -2.373 1.00 46.84 98 SER A CA 1
ATOM 801 C C . SER A 1 98 ? 2.520 -2.171 -2.033 1.00 46.84 98 SER A C 1
ATOM 803 O O . SER A 1 98 ? 3.049 -1.270 -1.379 1.00 46.84 98 SER A O 1
ATOM 805 N N . TYR A 1 99 ? 1.286 -2.062 -2.507 1.00 52.16 99 TYR A N 1
ATOM 806 C CA . TYR A 1 99 ? 0.363 -1.125 -1.891 1.00 52.16 99 TYR A CA 1
ATOM 807 C C . TYR A 1 99 ? 0.342 -1.597 -0.451 1.00 52.16 99 TYR A C 1
ATOM 809 O O . TYR A 1 99 ? -0.102 -2.716 -0.187 1.00 52.16 99 TYR A O 1
ATOM 817 N N . HIS A 1 100 ? 1.017 -0.852 0.426 1.00 57.66 100 HIS A N 1
ATOM 818 C CA . HIS A 1 100 ? 1.256 -1.293 1.784 1.00 57.66 100 HIS A CA 1
ATOM 819 C C . HIS A 1 100 ? -0.077 -1.779 2.338 1.00 57.66 100 HIS A C 1
ATOM 821 O O . HIS A 1 100 ? -1.084 -1.097 2.158 1.00 57.66 100 HIS A O 1
ATOM 827 N N . ARG A 1 101 ? -0.125 -2.963 2.961 1.00 72.25 101 ARG A N 1
ATOM 828 C CA . ARG A 1 101 ? -1.314 -3.294 3.747 1.00 72.25 101 ARG A CA 1
ATOM 829 C C . ARG A 1 101 ? -1.441 -2.193 4.788 1.00 72.25 101 ARG A C 1
ATOM 831 O O . ARG A 1 101 ? -0.527 -1.999 5.588 1.00 72.25 101 ARG A O 1
ATOM 838 N N . PHE A 1 102 ? -2.545 -1.469 4.723 1.00 83.38 102 PHE A N 1
ATOM 839 C CA . PHE A 1 102 ? -2.869 -0.422 5.665 1.00 83.38 102 PHE A CA 1
ATOM 840 C C . PHE A 1 102 ? -3.157 -1.111 6.988 1.00 83.38 102 PHE A C 1
ATOM 842 O O . PHE A 1 102 ? -4.062 -1.941 7.062 1.00 83.38 102 PHE A O 1
ATOM 849 N N . GLY A 1 103 ? -2.329 -0.846 7.992 1.00 86.56 103 GLY A N 1
ATOM 850 C CA . GLY A 1 103 ? -2.497 -1.352 9.346 1.00 86.56 103 GLY A CA 1
ATOM 851 C C . GLY A 1 103 ? -3.219 -0.321 10.197 1.00 86.56 103 GLY A C 1
ATOM 852 O O . GLY A 1 103 ? -2.743 0.807 10.316 1.00 86.56 103 GLY A O 1
ATOM 853 N N . LEU A 1 104 ? -4.343 -0.710 10.788 1.00 92.94 104 LEU A N 1
ATOM 854 C CA . LEU A 1 104 ? -5.067 0.089 11.771 1.00 92.94 104 LEU A CA 1
ATOM 855 C C . LEU A 1 104 ? -4.948 -0.594 13.122 1.00 92.94 104 LEU A C 1
ATOM 857 O O . LEU A 1 104 ? -5.276 -1.774 13.236 1.00 92.94 104 LEU A O 1
ATOM 861 N N . THR A 1 105 ? -4.511 0.160 14.122 1.00 94.88 105 THR A N 1
ATOM 862 C CA . THR A 1 105 ? -4.421 -0.286 15.513 1.00 94.88 105 THR A CA 1
ATOM 863 C C . THR A 1 105 ? -5.194 0.691 16.378 1.00 94.88 105 THR A C 1
ATOM 865 O O . THR A 1 105 ? -4.952 1.892 16.301 1.00 94.88 105 THR A O 1
ATOM 868 N N . MET A 1 106 ? -6.106 0.200 17.211 1.00 95.62 106 MET A N 1
ATOM 869 C CA . MET A 1 106 ? -6.873 1.005 18.156 1.00 95.62 106 MET A CA 1
ATOM 870 C C . MET A 1 106 ? -6.627 0.521 19.581 1.00 95.62 106 MET A C 1
ATOM 872 O O . MET A 1 106 ? -7.084 -0.552 19.974 1.00 95.62 106 MET A O 1
ATOM 876 N N . THR A 1 107 ? -5.938 1.342 20.364 1.00 95.75 107 THR A N 1
ATOM 877 C CA . THR A 1 107 ? -5.560 1.052 21.747 1.00 95.75 107 THR A CA 1
ATOM 878 C C . THR A 1 107 ? -6.594 1.600 22.723 1.00 95.75 107 THR A C 1
ATOM 880 O O . THR A 1 107 ? -6.983 2.769 22.650 1.00 95.75 107 THR A O 1
ATOM 883 N N . ASN A 1 108 ? -7.006 0.782 23.690 1.00 95.38 108 ASN A N 1
ATOM 884 C CA . ASN A 1 108 ? -7.918 1.188 24.751 1.00 95.38 108 ASN A CA 1
ATOM 885 C C . ASN A 1 108 ? -7.215 2.018 25.828 1.00 95.38 108 ASN A C 1
ATOM 887 O O . ASN A 1 108 ? -6.468 1.495 26.661 1.00 95.38 108 ASN A O 1
ATOM 891 N N . ASN A 1 109 ? -7.530 3.314 25.854 1.00 93.88 109 ASN A N 1
ATOM 892 C CA . ASN A 1 109 ? -7.055 4.258 26.855 1.00 93.88 109 ASN A CA 1
ATOM 893 C C . ASN A 1 109 ? -8.199 4.920 27.641 1.00 93.88 109 ASN A C 1
ATOM 895 O O . ASN A 1 109 ? -8.070 6.053 28.098 1.00 93.88 109 ASN A O 1
ATOM 899 N N . LEU A 1 110 ? -9.301 4.197 27.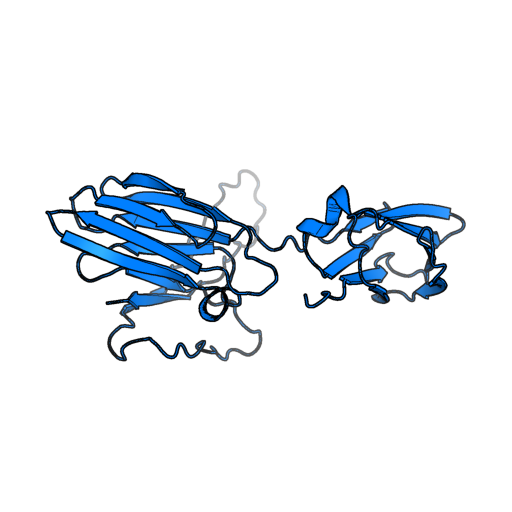862 1.00 91.31 110 LEU A N 1
ATOM 900 C CA . LEU A 1 110 ? -10.445 4.673 28.652 1.00 91.31 110 LEU A CA 1
ATOM 901 C C . LEU A 1 110 ? -10.176 4.753 30.167 1.00 91.31 110 LEU A C 1
ATOM 903 O O . LEU A 1 110 ? -11.038 5.195 30.921 1.00 91.31 110 LEU A O 1
ATOM 907 N N . GLY A 1 111 ? -9.006 4.304 30.635 1.00 85.44 111 GLY A N 1
ATOM 908 C CA . GLY A 1 111 ? -8.633 4.365 32.053 1.00 85.44 111 GLY A CA 1
ATOM 909 C C . GLY A 1 111 ? -9.250 3.273 32.935 1.00 85.44 111 GLY A C 1
ATOM 910 O O . GLY A 1 111 ? -9.311 3.445 34.147 1.00 85.44 111 GLY A O 1
ATOM 911 N N . GLY A 1 112 ? -9.699 2.152 32.358 1.00 87.81 112 GLY A N 1
ATOM 912 C CA . GLY A 1 112 ? -10.194 0.999 33.124 1.00 87.81 112 GLY A CA 1
ATOM 913 C C . GLY A 1 112 ? -11.240 0.138 32.406 1.00 87.81 112 GLY A C 1
ATOM 914 O O . GLY A 1 112 ? -11.080 -1.082 32.389 1.00 87.81 112 GLY A O 1
ATOM 915 N N . PRO A 1 113 ? -12.288 0.721 31.792 1.00 91.31 113 PRO A N 1
ATOM 916 C CA . PRO A 1 113 ? -13.330 -0.056 31.125 1.00 91.31 113 PRO A CA 1
ATOM 917 C C . PRO A 1 113 ? -12.806 -0.882 29.944 1.00 91.31 113 PRO A C 1
ATOM 919 O O . PRO A 1 113 ? -11.961 -0.422 29.175 1.00 91.31 113 PRO A O 1
ATOM 922 N N . VAL A 1 114 ? -13.367 -2.080 29.764 1.00 94.25 114 VAL A N 1
ATOM 923 C CA . VAL A 1 114 ? -13.310 -2.819 28.493 1.00 94.25 114 VAL A CA 1
ATOM 924 C C . VAL A 1 114 ? -14.270 -2.130 27.525 1.00 94.25 114 VAL A C 1
ATOM 926 O O . VAL A 1 114 ? -15.399 -1.824 27.916 1.00 94.25 114 VAL A O 1
ATOM 929 N N . PHE A 1 115 ? -13.858 -1.901 26.278 1.00 94.88 115 PHE A N 1
ATOM 930 C CA . PHE A 1 115 ? -14.799 -1.497 25.232 1.00 94.88 115 PHE A CA 1
ATOM 931 C C . PHE A 1 115 ? -15.073 -2.646 24.273 1.00 94.88 115 PHE A C 1
ATOM 933 O O . PHE A 1 115 ? -14.235 -3.519 24.059 1.00 94.88 115 PHE A O 1
ATOM 940 N N . THR A 1 116 ? -16.248 -2.613 23.662 1.00 97.12 116 THR A N 1
ATOM 941 C CA . THR A 1 116 ? -16.570 -3.421 22.488 1.00 97.12 116 THR A CA 1
ATOM 942 C C . THR A 1 116 ? -16.356 -2.578 21.238 1.00 97.12 116 THR A C 1
ATOM 944 O O . THR A 1 116 ? -16.797 -1.433 21.199 1.00 97.12 116 THR A O 1
ATOM 947 N N . VAL A 1 117 ? -15.674 -3.117 20.231 1.00 97.75 117 VAL A N 1
ATOM 948 C CA . VAL A 1 117 ? -15.464 -2.473 18.935 1.00 97.75 117 VAL A CA 1
ATOM 949 C C . VAL A 1 117 ? -16.079 -3.288 17.818 1.00 97.75 117 VAL A C 1
ATOM 951 O O . VAL A 1 117 ? -15.964 -4.510 17.785 1.00 97.75 117 VAL A O 1
ATOM 954 N N . HIS A 1 118 ? -16.709 -2.592 16.882 1.00 97.56 118 HIS A N 1
ATOM 955 C CA . HIS A 1 118 ? -17.216 -3.165 15.647 1.00 97.56 118 HIS A CA 1
ATOM 956 C C . HIS A 1 118 ? -16.770 -2.293 14.488 1.00 97.56 118 HIS A C 1
ATOM 958 O O . HIS A 1 118 ? -17.193 -1.146 14.391 1.00 97.56 118 HIS A O 1
ATOM 964 N N . CYS A 1 119 ? -15.910 -2.826 13.625 1.00 96.81 119 CYS A N 1
ATOM 965 C CA . CYS A 1 119 ? -15.409 -2.109 12.458 1.00 96.81 119 CYS A CA 1
ATOM 966 C C . CYS A 1 119 ? -15.992 -2.672 11.171 1.00 96.81 119 CYS A C 1
ATOM 968 O O . CYS A 1 119 ? -16.063 -3.890 10.989 1.00 96.81 119 CYS A O 1
ATOM 970 N N . LYS A 1 120 ? -16.359 -1.775 10.259 1.00 93.38 120 LYS A N 1
ATOM 971 C CA . LYS A 1 120 ? -16.904 -2.124 8.952 1.00 93.38 120 LYS A CA 1
ATOM 972 C C . LYS A 1 120 ? -16.361 -1.197 7.880 1.00 93.38 120 LYS A C 1
ATOM 974 O O . LYS A 1 120 ? -16.091 -0.025 8.129 1.00 93.38 120 LYS A O 1
ATOM 979 N N . SER A 1 121 ? -16.256 -1.728 6.675 1.00 92.12 121 SER A N 1
ATOM 980 C CA . SER A 1 121 ? -16.263 -0.943 5.450 1.00 92.12 121 SER A CA 1
ATOM 981 C C . SER A 1 121 ? -17.572 -1.186 4.702 1.00 92.12 121 SER A C 1
ATOM 983 O O . SER A 1 121 ? -18.441 -1.930 5.161 1.00 92.12 121 SER A O 1
ATOM 985 N N . LYS A 1 122 ? -17.715 -0.580 3.522 1.00 81.94 122 LYS A N 1
ATOM 986 C CA . LYS A 1 122 ? -18.836 -0.872 2.621 1.00 81.94 122 LYS A CA 1
ATOM 987 C C . LYS A 1 122 ? -18.947 -2.366 2.282 1.00 81.94 122 LYS A C 1
ATOM 989 O O . LYS A 1 122 ? -20.056 -2.884 2.193 1.00 81.94 122 LYS A O 1
ATOM 994 N N . ASP A 1 123 ? -17.809 -3.027 2.085 1.00 82.19 123 ASP A N 1
ATOM 995 C CA . ASP A 1 123 ? -17.749 -4.372 1.503 1.00 82.19 123 ASP A CA 1
ATOM 996 C C . ASP A 1 123 ? -17.357 -5.453 2.522 1.00 82.19 123 ASP A C 1
ATOM 998 O O . ASP A 1 123 ? -17.448 -6.640 2.218 1.00 82.19 123 ASP A O 1
ATOM 1002 N N . ASN A 1 124 ? -16.900 -5.069 3.720 1.00 82.38 124 ASN A N 1
ATOM 1003 C CA . ASN A 1 124 ? -16.361 -6.006 4.699 1.00 82.38 124 ASN A CA 1
ATOM 1004 C C . ASN A 1 124 ? -16.792 -5.660 6.128 1.00 82.38 124 ASN A C 1
ATOM 1006 O O . ASN A 1 124 ? -16.536 -4.559 6.616 1.00 82.38 124 ASN A O 1
ATOM 1010 N N . ASP A 1 125 ? -17.390 -6.627 6.815 1.00 92.62 125 ASP A N 1
ATOM 1011 C CA . ASP A 1 125 ? -17.721 -6.541 8.235 1.00 92.62 125 ASP A CA 1
ATOM 1012 C C . ASP A 1 125 ? -16.684 -7.352 9.025 1.00 92.62 125 ASP A C 1
ATOM 1014 O O . ASP A 1 125 ? -16.563 -8.563 8.841 1.00 92.62 125 ASP A O 1
ATOM 1018 N N . LEU A 1 126 ? -15.905 -6.684 9.882 1.00 92.50 126 LEU A N 1
ATOM 1019 C CA . LEU A 1 126 ? -14.834 -7.320 10.658 1.00 92.50 126 LEU A CA 1
ATOM 1020 C C . LEU A 1 126 ? -15.337 -7.971 11.951 1.00 92.50 126 LEU A C 1
ATOM 1022 O O . LEU A 1 126 ? -14.550 -8.556 12.698 1.00 92.50 126 LEU A O 1
ATOM 1026 N N . GLY A 1 127 ? -16.639 -7.879 12.217 1.00 92.44 127 GLY A N 1
ATOM 1027 C CA . GLY A 1 127 ? -17.262 -8.406 13.416 1.00 92.44 127 GLY A CA 1
ATOM 1028 C C . GLY A 1 127 ? -16.986 -7.572 14.664 1.00 92.44 127 GLY A C 1
ATOM 1029 O O . GLY A 1 127 ? -16.406 -6.483 14.628 1.00 92.44 127 GLY A O 1
ATOM 1030 N N . VAL A 1 128 ? -17.462 -8.109 15.783 1.00 96.12 128 VAL A N 1
ATOM 1031 C CA . VAL A 1 128 ? -17.475 -7.452 17.088 1.00 96.12 128 VAL A CA 1
ATOM 1032 C C . VAL A 1 128 ? -16.393 -8.056 17.977 1.00 96.12 128 VAL A C 1
ATOM 1034 O O . VAL A 1 128 ? -16.330 -9.275 18.126 1.00 96.12 128 VAL A O 1
ATOM 1037 N N . HIS A 1 129 ? -15.580 -7.207 18.603 1.00 97.56 129 HIS A N 1
ATOM 1038 C CA . HIS A 1 129 ? -14.445 -7.610 19.438 1.00 97.56 129 HIS A CA 1
ATOM 1039 C C . HIS A 1 129 ? -14.446 -6.854 20.764 1.00 97.56 129 HIS A C 1
ATOM 1041 O O . HIS A 1 129 ? -14.827 -5.689 20.814 1.00 97.56 129 HIS A O 1
ATOM 1047 N N . MET A 1 130 ? -13.999 -7.491 21.845 1.00 96.94 130 MET A N 1
ATOM 1048 C CA . MET A 1 130 ? -13.809 -6.836 23.145 1.00 96.94 130 MET A CA 1
ATOM 1049 C C . MET A 1 130 ? -12.337 -6.484 23.342 1.00 96.94 130 MET A C 1
ATOM 1051 O O . MET A 1 130 ? -11.470 -7.322 23.110 1.00 96.94 130 MET A O 1
ATOM 1055 N N . VAL A 1 131 ? -12.056 -5.273 23.819 1.00 96.94 131 VAL A N 1
ATOM 1056 C CA . VAL A 1 131 ? -10.694 -4.763 24.013 1.00 96.94 131 VAL A CA 1
ATOM 1057 C C . VAL A 1 131 ? -10.510 -4.343 25.461 1.00 96.94 131 VAL A C 1
ATOM 1059 O O . VAL A 1 131 ? -11.123 -3.382 25.939 1.00 96.94 131 VAL A O 1
ATOM 1062 N N . ALA A 1 132 ? -9.660 -5.076 26.176 1.00 95.62 132 ALA A N 1
ATOM 1063 C CA . ALA A 1 132 ? -9.347 -4.801 27.571 1.00 95.62 132 ALA A CA 1
ATOM 1064 C C . ALA A 1 132 ? -8.567 -3.487 27.728 1.00 95.62 132 ALA A C 1
ATOM 1066 O O . ALA A 1 132 ? -7.936 -3.001 26.786 1.00 95.62 132 ALA A O 1
ATOM 1067 N N . ALA A 1 133 ? -8.594 -2.906 28.928 1.00 93.50 133 ALA A N 1
ATOM 1068 C CA . ALA A 1 133 ? -7.835 -1.694 29.216 1.00 93.50 133 ALA A CA 1
ATOM 1069 C C . ALA A 1 133 ? -6.348 -1.879 28.877 1.00 93.50 133 ALA A C 1
ATOM 1071 O O . ALA A 1 133 ? -5.752 -2.894 29.233 1.00 93.50 133 ALA A O 1
ATOM 1072 N N . LYS A 1 134 ? -5.757 -0.884 28.202 1.00 91.06 134 LYS A N 1
ATOM 1073 C CA . LYS A 1 134 ? -4.349 -0.872 27.764 1.00 91.06 134 LYS A CA 1
ATOM 1074 C C . LYS A 1 134 ? -3.961 -1.973 26.765 1.00 91.06 134 LYS A C 1
ATOM 1076 O O . LYS A 1 134 ? -2.776 -2.158 26.514 1.00 91.06 134 LYS A O 1
ATOM 1081 N N . THR A 1 135 ? -4.937 -2.658 26.174 1.00 93.62 135 THR A N 1
ATOM 1082 C CA . THR A 1 135 ? -4.737 -3.553 25.022 1.00 93.62 135 THR A CA 1
ATOM 1083 C C . THR A 1 135 ? -5.280 -2.908 23.753 1.00 93.62 135 THR A C 1
ATOM 1085 O O . THR A 1 135 ? -5.891 -1.835 23.810 1.00 93.62 135 THR A O 1
ATOM 1088 N N . ASP A 1 136 ? -5.057 -3.544 22.611 1.00 96.38 136 ASP A N 1
ATOM 1089 C CA . ASP A 1 136 ? -5.463 -3.043 21.308 1.00 96.38 136 ASP A CA 1
ATOM 1090 C C . ASP A 1 136 ? -6.313 -4.044 20.521 1.00 96.38 136 ASP A C 1
ATOM 1092 O O . ASP A 1 136 ? -6.266 -5.257 20.726 1.00 96.38 136 ASP A O 1
ATOM 1096 N N . TYR A 1 137 ? -7.090 -3.496 19.594 1.00 97.00 137 TYR A N 1
ATOM 1097 C CA . TYR A 1 137 ? -7.629 -4.229 18.460 1.00 97.00 137 TYR A CA 1
ATOM 1098 C C . TYR A 1 137 ? -6.989 -3.687 17.192 1.00 97.00 137 TYR A C 1
ATOM 1100 O O . TYR A 1 137 ? -6.912 -2.472 17.004 1.00 97.00 137 TYR A O 1
ATOM 1108 N N . HIS A 1 138 ? -6.555 -4.579 16.310 1.00 95.56 138 HIS A N 1
ATOM 1109 C CA . HIS A 1 138 ? -5.911 -4.193 15.069 1.00 95.56 138 HIS A CA 1
ATOM 1110 C C . HIS A 1 138 ? -6.354 -5.071 13.909 1.00 95.56 138 HIS A C 1
ATOM 1112 O O . HIS A 1 138 ? -6.722 -6.235 14.065 1.00 95.56 138 HIS A O 1
ATOM 1118 N N . PHE A 1 139 ? -6.277 -4.508 12.712 1.00 92.12 139 PHE A N 1
ATOM 1119 C CA . PHE A 1 139 ? -6.483 -5.239 11.475 1.00 92.12 139 PHE A CA 1
ATOM 1120 C C . PHE A 1 139 ? -5.695 -4.595 10.344 1.00 92.12 139 PHE A C 1
ATOM 1122 O O . PHE A 1 139 ? -5.202 -3.471 10.450 1.00 92.12 139 PHE A O 1
ATOM 1129 N N . SER A 1 140 ? -5.562 -5.326 9.239 1.00 87.88 140 SER A N 1
ATOM 1130 C CA . SER A 1 140 ? -4.912 -4.798 8.049 1.00 87.88 140 SER A CA 1
ATOM 1131 C C . SER A 1 140 ? -5.688 -5.106 6.783 1.00 87.88 140 SER A C 1
ATOM 1133 O O . SER A 1 140 ? -6.201 -6.213 6.604 1.00 87.88 140 SER A O 1
ATOM 1135 N N . PHE A 1 141 ? -5.727 -4.137 5.880 1.00 84.25 141 PHE A N 1
ATOM 1136 C CA . PHE A 1 141 ? -6.489 -4.209 4.640 1.00 84.25 141 PHE A CA 1
ATOM 1137 C C . PHE A 1 141 ? -5.689 -3.623 3.479 1.00 84.25 141 PHE A C 1
ATOM 1139 O O . PHE A 1 141 ? -4.654 -2.985 3.668 1.00 84.25 141 PHE A O 1
ATOM 1146 N N . GLN A 1 142 ? -6.173 -3.854 2.266 1.00 79.38 142 GLN A N 1
ATOM 1147 C CA . GLN A 1 142 ? -5.668 -3.195 1.072 1.00 79.38 142 GLN A CA 1
ATOM 1148 C C . GLN A 1 142 ? -6.728 -2.193 0.606 1.00 79.38 142 GLN A C 1
ATOM 1150 O O . GLN A 1 142 ? -7.887 -2.586 0.447 1.00 79.38 142 GLN A O 1
ATOM 1155 N N . PRO A 1 143 ? -6.389 -0.905 0.438 1.00 73.62 143 PRO A N 1
ATOM 1156 C CA . PRO A 1 143 ? -7.343 0.078 -0.035 1.00 73.62 143 PRO A CA 1
ATOM 1157 C C . PRO A 1 143 ? -7.731 -0.242 -1.474 1.00 73.62 143 PRO A C 1
ATOM 1159 O O . PRO A 1 143 ? -6.927 -0.714 -2.282 1.00 73.62 143 PRO A O 1
ATOM 1162 N N . ASN A 1 144 ? -8.982 0.045 -1.800 1.00 67.50 144 ASN A N 1
ATOM 1163 C CA . ASN A 1 144 ? -9.483 -0.066 -3.150 1.00 67.50 144 ASN A CA 1
ATOM 1164 C C . ASN A 1 144 ? -8.761 0.918 -4.083 1.00 67.50 144 ASN A C 1
ATOM 1166 O O . ASN A 1 144 ? -8.299 1.993 -3.692 1.00 67.50 144 ASN A O 1
ATOM 1170 N N . ILE A 1 145 ? -8.696 0.537 -5.356 1.00 57.88 145 ILE A N 1
ATOM 1171 C CA . ILE A 1 145 ? -7.940 1.252 -6.393 1.00 57.88 145 ILE A CA 1
ATOM 1172 C C . ILE A 1 145 ? -8.480 2.678 -6.609 1.00 57.88 145 ILE A C 1
ATOM 1174 O O . ILE A 1 145 ? -7.749 3.575 -7.021 1.00 57.88 145 ILE A O 1
ATOM 1178 N N . TRP A 1 146 ? -9.751 2.904 -6.278 1.00 63.22 146 TRP A N 1
ATOM 1179 C CA . TRP A 1 146 ? -10.443 4.175 -6.460 1.00 63.22 146 TRP A CA 1
ATOM 1180 C C . TRP A 1 146 ? -10.140 5.208 -5.370 1.00 63.22 146 TRP A C 1
ATOM 1182 O O . TRP A 1 146 ? -10.703 6.294 -5.434 1.00 63.22 146 TRP A O 1
ATOM 1192 N N . LYS A 1 147 ? -9.293 4.886 -4.378 1.00 73.56 147 LYS A N 1
ATOM 1193 C CA . LYS A 1 147 ? -9.069 5.714 -3.181 1.00 73.56 147 LYS A CA 1
ATOM 1194 C C . LYS A 1 147 ? -10.384 6.101 -2.482 1.00 73.56 147 LYS A C 1
ATOM 1196 O O . LYS A 1 147 ? -10.575 7.233 -2.062 1.00 73.56 147 LYS A O 1
ATOM 1201 N N . THR A 1 148 ? -11.316 5.154 -2.375 1.00 81.12 148 THR A N 1
ATOM 1202 C CA . THR A 1 148 ? -12.637 5.357 -1.734 1.00 81.12 148 THR A CA 1
ATOM 1203 C C . THR A 1 148 ? -12.858 4.431 -0.542 1.00 81.12 148 THR A C 1
ATOM 1205 O O . THR A 1 148 ? -13.987 4.214 -0.113 1.00 81.12 148 THR A O 1
ATOM 1208 N N . 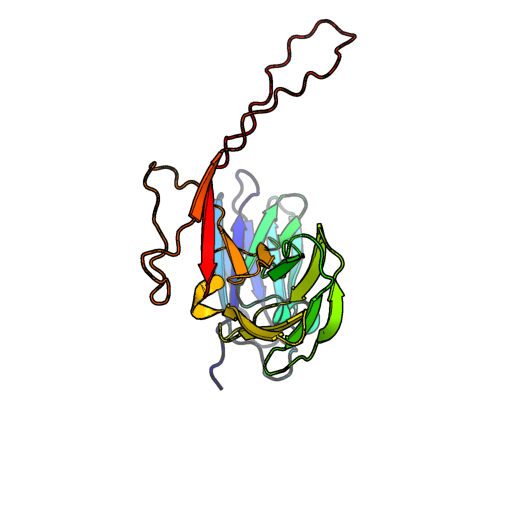THR A 1 149 ? -11.803 3.774 -0.055 1.00 87.69 149 THR A N 1
ATOM 1209 C CA . THR A 1 149 ? -11.937 2.86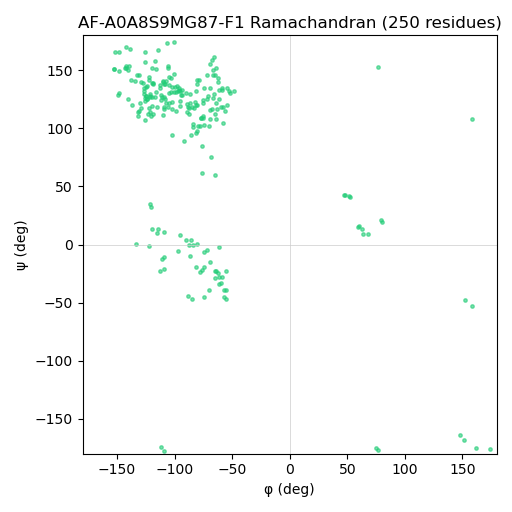4 1.086 1.00 87.69 149 THR A CA 1
ATOM 1210 C C . THR A 1 149 ? -12.175 3.653 2.353 1.00 87.69 149 THR A C 1
ATOM 1212 O O . THR A 1 149 ? -11.369 4.505 2.703 1.00 87.69 149 THR A O 1
ATOM 1215 N N . LEU A 1 150 ? -13.256 3.302 3.036 1.00 93.44 150 LEU A N 1
ATOM 1216 C CA . LEU A 1 150 ? -13.661 3.867 4.308 1.00 93.44 150 LEU A CA 1
ATOM 1217 C C . LEU A 1 150 ? -13.821 2.721 5.303 1.00 93.44 150 LEU A C 1
ATOM 1219 O O . LEU A 1 150 ? -14.531 1.754 5.010 1.00 93.44 150 LEU A O 1
ATOM 1223 N N . PHE A 1 151 ? -13.177 2.833 6.459 1.00 95.44 151 PHE A N 1
ATOM 1224 C CA . PHE A 1 151 ? -13.465 2.013 7.628 1.00 95.44 151 PHE A CA 1
ATOM 1225 C C . PHE A 1 151 ? -14.005 2.898 8.740 1.00 95.44 151 PHE A C 1
ATOM 1227 O O . PHE A 1 151 ? -13.299 3.762 9.260 1.00 95.44 151 PHE A O 1
ATOM 1234 N N . PHE A 1 152 ? -15.240 2.623 9.139 1.00 95.44 152 PHE A N 1
ATOM 1235 C CA . PHE A 1 152 ? -15.865 3.219 10.308 1.00 95.44 152 PHE A CA 1
ATOM 1236 C C . PHE A 1 152 ? -15.969 2.169 11.409 1.00 95.44 152 PHE A C 1
ATOM 1238 O O . PHE A 1 152 ? -16.248 0.993 11.153 1.00 95.44 152 PHE A O 1
ATOM 1245 N N . CYS A 1 153 ? -15.725 2.588 12.644 1.00 96.94 153 CYS A N 1
ATOM 1246 C CA . CYS A 1 153 ? -15.793 1.716 13.805 1.00 96.94 153 CYS A CA 1
ATOM 1247 C C . CYS A 1 153 ? -16.717 2.313 14.860 1.00 96.94 153 CYS A C 1
ATOM 1249 O O . CYS A 1 153 ? -16.611 3.496 15.183 1.00 96.94 153 CYS A O 1
ATOM 1251 N N . SER A 1 154 ? -17.596 1.484 15.421 1.00 96.25 154 SER A N 1
ATOM 1252 C CA . SER A 1 154 ? -18.354 1.817 16.623 1.00 96.25 154 SER A CA 1
ATOM 1253 C C . SER A 1 154 ? -17.658 1.256 17.855 1.00 96.25 154 SER A C 1
ATOM 1255 O O . SER A 1 154 ? -17.277 0.086 17.872 1.00 96.25 154 SER A O 1
ATOM 1257 N N . PHE A 1 155 ? -17.554 2.072 18.892 1.00 95.56 155 PHE A N 1
ATOM 1258 C CA . PHE A 1 155 ? -16.973 1.753 20.184 1.00 95.56 155 PHE A CA 1
ATOM 1259 C C . PHE A 1 155 ? -18.057 1.876 21.247 1.00 95.56 155 PHE A C 1
ATOM 1261 O O . PHE A 1 155 ? -18.719 2.910 21.344 1.00 95.56 155 PHE A O 1
ATOM 1268 N N . GLN A 1 156 ? -18.233 0.831 22.048 1.00 95.88 156 GLN A N 1
ATOM 1269 C CA . GLN A 1 156 ? -19.246 0.769 23.092 1.00 95.88 156 GLN A CA 1
ATOM 1270 C C . GLN A 1 156 ? -18.614 0.482 24.452 1.00 95.88 156 GLN A C 1
ATOM 1272 O O . GLN A 1 156 ? -17.933 -0.528 24.630 1.00 95.88 156 GLN A O 1
ATOM 1277 N N . TRP A 1 157 ? -18.881 1.347 25.427 1.00 95.00 157 TRP A N 1
ATOM 1278 C CA . TRP A 1 157 ? -18.526 1.156 26.835 1.00 95.00 157 TRP A CA 1
ATOM 1279 C C . TRP A 1 157 ? -19.521 1.919 27.717 1.00 95.00 157 TRP A C 1
ATOM 1281 O O . TRP A 1 157 ? -20.076 2.924 27.289 1.00 95.00 157 TRP A O 1
ATOM 1291 N N . ASN A 1 158 ? -19.766 1.460 28.949 1.00 90.62 158 ASN A N 1
ATOM 1292 C CA . ASN A 1 158 ? -20.617 2.152 29.936 1.00 90.62 158 ASN A CA 1
ATOM 1293 C C . ASN A 1 158 ? -21.978 2.648 29.390 1.00 90.62 158 ASN A C 1
ATOM 1295 O O . ASN A 1 158 ? -22.394 3.768 29.679 1.00 90.62 158 ASN A O 1
ATOM 1299 N N . ASN A 1 159 ? -22.666 1.827 28.587 1.00 88.19 159 ASN A N 1
ATOM 1300 C CA . ASN A 1 159 ? -23.927 2.166 27.902 1.00 88.19 159 ASN A CA 1
ATOM 1301 C C . ASN A 1 159 ? -23.855 3.357 26.925 1.00 88.19 159 ASN A C 1
ATOM 1303 O O . ASN A 1 159 ? -24.891 3.869 26.506 1.00 88.19 159 ASN A O 1
ATOM 1307 N N . GLN A 1 160 ? -22.659 3.780 26.527 1.00 88.50 160 GLN A N 1
ATOM 1308 C CA . GLN A 1 160 ? -22.434 4.754 25.465 1.00 88.50 160 GLN A CA 1
ATOM 1309 C C . GLN A 1 160 ? -21.942 4.036 24.212 1.00 88.50 160 GLN A C 1
ATOM 1311 O O . GLN A 1 160 ? -21.194 3.064 24.308 1.00 88.50 160 GLN A O 1
ATOM 1316 N N . VAL A 1 161 ? -22.355 4.525 23.045 1.00 92.88 161 VAL A N 1
ATOM 1317 C CA . VAL A 1 161 ? -21.857 4.082 21.740 1.00 92.88 161 VAL A CA 1
ATOM 1318 C C . VAL A 1 161 ? -21.372 5.317 20.997 1.00 92.88 161 VAL A C 1
ATOM 1320 O O . VAL A 1 161 ? -22.129 6.274 20.847 1.00 92.88 161 VAL A O 1
ATOM 1323 N N . LYS A 1 162 ? -20.124 5.296 20.533 1.00 92.00 162 LYS A N 1
ATOM 1324 C CA . LYS A 1 162 ? -19.565 6.330 19.657 1.00 92.00 162 LYS A CA 1
ATOM 1325 C C . LYS A 1 162 ? -19.074 5.701 18.362 1.00 92.00 162 LYS A C 1
ATOM 1327 O O . LYS A 1 162 ? -18.514 4.610 18.402 1.00 92.00 162 LYS A O 1
ATOM 1332 N N . GLN A 1 163 ? -19.264 6.370 17.231 1.00 93.88 163 GLN A N 1
ATOM 1333 C CA . GLN A 1 163 ? -18.832 5.883 15.921 1.00 93.88 163 GLN A CA 1
ATOM 1334 C C . GLN A 1 163 ? -17.935 6.914 15.247 1.00 93.88 163 GLN A C 1
ATOM 1336 O O . GLN A 1 163 ? -18.266 8.095 15.247 1.00 93.88 163 GLN A O 1
ATOM 1341 N N . PHE A 1 164 ? -16.831 6.451 14.661 1.00 93.69 164 PHE A N 1
ATOM 1342 C CA . PHE A 1 164 ? -15.862 7.306 13.981 1.00 93.69 164 PHE A CA 1
ATOM 1343 C C . PHE A 1 164 ? -15.295 6.638 12.731 1.00 93.69 164 PHE A C 1
ATOM 1345 O O . PHE A 1 164 ? -15.149 5.412 12.684 1.00 93.69 164 PHE A O 1
ATOM 1352 N N . ASP A 1 165 ? -14.904 7.465 11.765 1.00 93.81 165 ASP A N 1
ATOM 1353 C CA . ASP A 1 165 ? -14.180 7.050 10.567 1.00 93.81 165 ASP A CA 1
ATOM 1354 C C . ASP A 1 165 ? -12.688 6.911 10.895 1.00 93.81 165 ASP A C 1
ATOM 1356 O O . ASP A 1 165 ? -11.922 7.880 10.912 1.00 93.81 165 ASP A O 1
ATOM 1360 N N . ILE A 1 166 ? -12.281 5.675 11.192 1.00 94.12 166 ILE A N 1
ATOM 1361 C CA . ILE A 1 166 ? -10.918 5.307 11.605 1.00 94.12 166 ILE A CA 1
ATOM 1362 C C . ILE A 1 166 ? -9.951 5.277 10.415 1.00 94.12 166 ILE A C 1
ATOM 1364 O O . ILE A 1 166 ? -8.740 5.416 10.588 1.00 94.12 166 ILE A O 1
ATOM 1368 N N . PHE A 1 167 ? -10.472 5.125 9.200 1.00 92.06 167 PHE A N 1
ATOM 1369 C CA . PHE A 1 167 ? -9.704 5.331 7.982 1.00 92.06 167 PHE A CA 1
ATOM 1370 C C . PHE A 1 167 ? -10.598 5.829 6.863 1.00 92.06 167 PHE A C 1
ATOM 1372 O O . PHE A 1 167 ? -11.588 5.172 6.554 1.00 92.06 167 PHE A O 1
ATOM 1379 N N . ASP A 1 168 ? -10.198 6.914 6.218 1.00 91.00 168 ASP A N 1
ATOM 1380 C CA . ASP A 1 168 ? -10.831 7.438 5.018 1.00 91.00 168 ASP A CA 1
ATOM 1381 C C . ASP A 1 168 ? -9.772 7.670 3.936 1.00 91.00 168 ASP A C 1
ATOM 1383 O O . ASP A 1 168 ? -8.844 8.451 4.115 1.00 91.00 168 ASP A O 1
ATOM 1387 N N . ALA A 1 169 ? -9.870 6.965 2.810 1.00 84.25 169 ALA A N 1
ATOM 1388 C CA . ALA A 1 169 ? -8.828 6.946 1.786 1.00 84.25 169 ALA A CA 1
ATOM 1389 C C . ALA A 1 169 ? -8.451 8.334 1.220 1.00 84.25 169 ALA A C 1
ATOM 1391 O O . ALA A 1 169 ? -7.254 8.610 1.129 1.00 84.25 169 ALA A O 1
ATOM 1392 N N . PRO A 1 170 ? -9.384 9.238 0.868 1.00 80.94 170 PRO A N 1
ATOM 1393 C CA . PRO A 1 170 ? -9.039 10.594 0.446 1.00 80.94 170 PRO A CA 1
ATOM 1394 C C . PRO A 1 170 ? -8.316 11.407 1.528 1.00 80.94 170 PRO A C 1
ATOM 1396 O O . PRO A 1 170 ? -7.536 12.290 1.181 1.00 80.94 170 PRO A O 1
ATOM 1399 N N . ARG A 1 171 ? -8.565 11.111 2.813 1.00 83.50 171 ARG A N 1
ATOM 1400 C CA . ARG A 1 171 ? -7.959 11.793 3.965 1.00 83.50 171 ARG A CA 1
ATOM 1401 C C . ARG A 1 171 ? -6.600 11.209 4.344 1.00 83.50 171 ARG A C 1
ATOM 1403 O O . ARG A 1 171 ? -5.664 11.956 4.578 1.00 83.50 171 ARG A O 1
ATOM 1410 N N . ASP A 1 172 ? -6.507 9.886 4.433 1.00 82.19 172 ASP A N 1
ATOM 1411 C CA . ASP A 1 172 ? -5.433 9.185 5.139 1.00 82.19 172 ASP A CA 1
ATOM 1412 C C . ASP A 1 172 ? -4.464 8.453 4.203 1.00 82.19 172 ASP A C 1
ATOM 1414 O O . ASP A 1 172 ? -3.352 8.126 4.608 1.00 82.19 172 ASP A O 1
ATOM 1418 N N . GLN A 1 173 ? -4.857 8.135 2.964 1.00 76.75 173 GLN A N 1
ATOM 1419 C CA . GLN A 1 173 ? -4.088 7.201 2.128 1.00 76.75 173 GLN A CA 1
ATOM 1420 C C . GLN A 1 173 ? -2.690 7.714 1.748 1.00 76.75 173 GLN A C 1
ATOM 1422 O O . GLN A 1 173 ? -1.813 6.904 1.444 1.00 76.75 173 GLN A O 1
ATOM 1427 N N . ASP A 1 174 ? -2.485 9.031 1.770 1.00 73.75 174 ASP A N 1
ATOM 1428 C CA . ASP A 1 174 ? -1.205 9.668 1.453 1.00 73.75 174 ASP A CA 1
ATOM 1429 C C . ASP A 1 174 ? -0.374 10.009 2.719 1.00 73.75 174 ASP A C 1
ATOM 1431 O O . ASP A 1 174 ? 0.792 10.378 2.595 1.00 73.75 174 ASP A O 1
ATOM 1435 N N . ASP A 1 175 ? -0.919 9.803 3.929 1.00 72.00 175 ASP A N 1
ATOM 1436 C CA . ASP A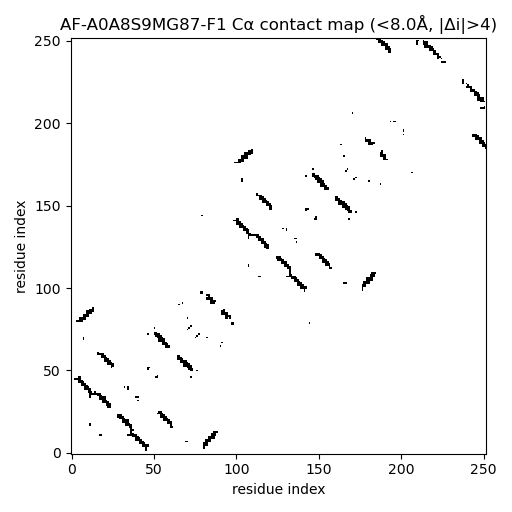 1 175 ? -0.244 10.074 5.215 1.00 72.00 175 ASP A CA 1
ATOM 1437 C C . ASP A 1 175 ? 0.708 8.948 5.656 1.00 72.00 175 ASP A C 1
ATOM 1439 O O . ASP A 1 175 ? 1.547 9.128 6.538 1.00 72.00 175 ASP A O 1
ATOM 1443 N N . GLY A 1 176 ? 0.545 7.747 5.100 1.00 75.50 176 GLY A N 1
ATOM 1444 C CA . GLY A 1 176 ? 1.296 6.565 5.508 1.00 75.50 176 GLY A CA 1
ATOM 1445 C C . GLY A 1 176 ? 0.494 5.279 5.356 1.00 75.50 176 GLY A C 1
ATOM 1446 O O . GLY A 1 176 ? -0.510 5.220 4.654 1.00 75.50 176 GLY A O 1
ATOM 1447 N N . TYR A 1 177 ? 0.960 4.217 6.010 1.00 78.25 177 TYR A N 1
ATOM 1448 C CA . TYR A 1 177 ? 0.367 2.878 5.899 1.00 78.25 177 TYR A CA 1
ATOM 1449 C C . TYR A 1 177 ? 0.156 2.174 7.243 1.00 78.25 177 TYR A C 1
ATOM 1451 O O . TYR A 1 177 ? -0.316 1.038 7.284 1.00 78.25 177 TYR A O 1
ATOM 1459 N N . LYS A 1 178 ? 0.510 2.825 8.351 1.00 82.31 178 LYS A N 1
ATOM 1460 C CA . LYS A 1 178 ? 0.234 2.364 9.711 1.00 82.31 178 LYS A CA 1
ATOM 1461 C C . LYS A 1 178 ? -0.388 3.516 10.475 1.00 82.31 178 LYS A C 1
ATOM 1463 O O . LYS A 1 178 ? 0.233 4.564 10.601 1.00 82.31 178 LYS A O 1
ATOM 1468 N N . PHE A 1 179 ? -1.585 3.302 10.996 1.00 86.81 179 PHE A N 1
ATOM 1469 C CA . PHE A 1 179 ? -2.312 4.307 11.751 1.00 86.81 179 PHE A CA 1
ATOM 1470 C C . PHE A 1 179 ? -2.618 3.763 13.132 1.00 86.81 179 PHE A C 1
ATOM 1472 O O . PHE A 1 179 ? -3.320 2.762 13.290 1.00 86.81 179 PHE A O 1
ATOM 1479 N N . ASN A 1 180 ? -2.062 4.441 14.128 1.00 89.31 180 ASN A N 1
ATOM 1480 C CA . ASN A 1 180 ? -2.265 4.112 15.525 1.00 89.31 180 ASN A CA 1
ATOM 1481 C C . ASN A 1 180 ? -3.267 5.098 16.111 1.00 89.31 180 ASN A C 1
ATOM 1483 O O . ASN A 1 180 ? -3.050 6.310 16.088 1.00 89.31 180 ASN A O 1
ATOM 1487 N N . TRP A 1 181 ? -4.347 4.558 16.647 1.00 93.69 181 TRP A N 1
ATOM 1488 C CA . TRP A 1 181 ? -5.422 5.287 17.285 1.00 93.69 181 TRP A CA 1
ATOM 1489 C C . TRP A 1 181 ? -5.433 4.980 18.776 1.00 93.69 181 TRP A C 1
ATOM 1491 O O . TRP A 1 181 ? -5.309 3.833 19.198 1.00 93.69 181 TRP A O 1
ATOM 1501 N N . THR A 1 182 ? -5.616 6.010 19.586 1.00 93.19 182 THR A N 1
ATOM 1502 C CA . THR A 1 182 ? -5.843 5.895 21.023 1.00 93.19 182 THR A CA 1
ATOM 1503 C C . THR A 1 182 ? -7.290 6.254 21.304 1.00 93.19 182 THR A C 1
ATOM 1505 O O . THR A 1 182 ? -7.703 7.377 21.036 1.00 93.19 182 THR A O 1
ATOM 1508 N N . ILE A 1 183 ? -8.064 5.316 21.844 1.00 93.56 183 ILE A N 1
ATOM 1509 C CA . ILE A 1 183 ? -9.473 5.539 22.174 1.00 93.56 183 ILE A CA 1
ATOM 1510 C C . ILE A 1 183 ? -9.563 6.074 23.601 1.00 93.56 183 ILE A C 1
ATOM 1512 O O . ILE A 1 183 ? -9.209 5.371 24.554 1.00 93.56 183 ILE A O 1
ATOM 1516 N N . LYS A 1 184 ? -10.015 7.322 23.734 1.00 91.12 184 LYS A N 1
ATOM 1517 C CA . LYS A 1 184 ? -10.209 8.026 25.003 1.00 91.12 184 LYS A CA 1
ATOM 1518 C C . LYS A 1 184 ? -11.706 8.315 25.241 1.00 91.12 184 LYS A C 1
ATOM 1520 O O . LYS A 1 184 ? -12.519 8.136 24.331 1.00 91.12 184 LYS A O 1
ATOM 1525 N N . PRO A 1 185 ? -12.106 8.724 26.463 1.00 87.88 185 PRO A N 1
ATOM 1526 C CA . PRO A 1 185 ? -13.508 9.010 26.770 1.00 87.88 185 PRO A CA 1
ATOM 1527 C C . PRO A 1 185 ? -14.124 10.143 25.936 1.00 87.88 185 PRO A C 1
ATOM 1529 O O . PRO A 1 185 ? -15.311 10.086 25.620 1.00 87.88 185 PRO A O 1
ATOM 1532 N N . ASP A 1 186 ? -13.341 11.157 25.578 1.00 83.56 186 ASP A N 1
ATOM 1533 C CA . ASP A 1 186 ? -13.710 12.296 24.731 1.00 83.56 186 ASP A CA 1
ATOM 1534 C C . ASP A 1 186 ? -13.816 11.895 23.254 1.00 83.56 186 ASP A C 1
ATOM 1536 O O . ASP A 1 186 ? -14.850 12.153 22.638 1.00 83.56 186 ASP A O 1
ATOM 1540 N N . GLY A 1 187 ? -12.858 11.127 22.741 1.00 85.50 187 GLY A N 1
ATOM 1541 C CA . GLY A 1 187 ? -12.908 10.570 21.392 1.00 85.50 187 GLY A CA 1
ATOM 1542 C C . GLY A 1 187 ? -11.623 9.840 20.991 1.00 85.50 187 GLY A C 1
ATOM 1543 O O . GLY A 1 187 ? -10.725 9.637 21.814 1.00 85.50 187 GLY A O 1
ATOM 1544 N N . PRO A 1 188 ? -11.527 9.354 19.745 1.00 90.62 188 PRO A N 1
ATOM 1545 C CA . PRO A 1 188 ? -10.329 8.700 19.252 1.00 90.62 188 PRO A CA 1
ATOM 1546 C C . PRO A 1 188 ? -9.283 9.737 18.832 1.00 90.62 188 PRO A C 1
ATOM 1548 O O . PRO A 1 188 ? -9.600 10.751 18.216 1.00 90.62 188 PRO A O 1
ATOM 1551 N N . CYS A 1 189 ? -8.014 9.447 19.109 1.00 90.25 189 CYS A N 1
ATOM 1552 C CA . CYS A 1 189 ? -6.892 10.269 18.671 1.00 90.25 189 CYS A CA 1
ATOM 1553 C C . CYS A 1 189 ? -5.914 9.475 17.803 1.00 90.25 189 CYS A C 1
ATOM 1555 O O . CYS A 1 189 ? -5.431 8.426 18.227 1.00 90.25 189 CYS A O 1
ATOM 1557 N N . LYS A 1 190 ? -5.600 9.985 16.613 1.00 87.31 190 LYS A N 1
ATOM 1558 C CA . LYS A 1 190 ? -4.638 9.438 15.650 1.00 87.31 190 LYS A CA 1
ATOM 1559 C C . LYS A 1 190 ? -3.236 9.963 15.966 1.00 87.31 190 LYS A C 1
ATOM 1561 O O . LYS A 1 190 ? -3.041 11.170 16.102 1.00 87.31 190 LYS A O 1
ATOM 1566 N N . LEU A 1 191 ? -2.254 9.071 16.061 1.00 81.25 191 LEU A N 1
ATOM 1567 C CA . LEU A 1 191 ? -0.842 9.444 16.142 1.00 81.25 191 LEU A CA 1
ATOM 1568 C C . LEU A 1 191 ? -0.320 9.750 14.729 1.00 81.25 191 LEU A C 1
ATOM 1570 O O . LEU A 1 191 ? -0.366 8.882 13.858 1.00 81.25 191 LEU A O 1
ATOM 1574 N N . GLY A 1 192 ? 0.166 10.967 14.500 1.00 65.25 192 GLY A N 1
ATOM 1575 C CA . GLY A 1 192 ? 0.842 11.367 13.268 1.00 65.25 192 GLY A CA 1
ATOM 1576 C C . GLY A 1 192 ? 2.353 11.138 13.352 1.00 65.25 192 GLY A C 1
ATOM 1577 O O . GLY A 1 192 ? 2.992 11.577 14.310 1.00 65.25 192 GLY A O 1
ATOM 1578 N N . GLU A 1 193 ? 2.933 10.483 12.342 1.00 52.47 193 GLU A N 1
ATOM 1579 C CA . GLU A 1 193 ? 4.384 10.458 12.108 1.00 52.47 193 GLU A CA 1
ATOM 1580 C C . GLU A 1 193 ? 4.739 11.487 11.020 1.00 52.47 193 GLU A C 1
ATOM 1582 O O . GLU A 1 193 ? 4.128 11.487 9.954 1.00 52.47 193 GLU A O 1
ATOM 1587 N N . PHE A 1 194 ? 5.742 12.345 11.246 1.00 50.59 194 PHE A N 1
ATOM 1588 C CA . PHE A 1 194 ? 6.362 13.087 10.144 1.00 50.59 194 PHE A CA 1
ATOM 1589 C C . PHE A 1 194 ? 7.385 12.197 9.436 1.00 50.59 194 PHE A C 1
ATOM 1591 O O . PHE A 1 194 ? 8.277 11.643 10.079 1.00 50.59 194 PHE A O 1
ATOM 1598 N N . SER A 1 195 ? 7.339 12.139 8.106 1.00 35.38 195 SER A N 1
ATOM 1599 C CA . SER A 1 195 ? 8.550 11.885 7.326 1.00 35.38 195 SER A CA 1
ATOM 1600 C C . SER A 1 195 ? 9.284 13.215 7.139 1.00 35.38 195 SER A C 1
ATOM 1602 O O . SER A 1 195 ? 8.728 14.132 6.533 1.00 35.38 195 SER A O 1
ATOM 1604 N N . GLU A 1 196 ? 10.508 13.342 7.654 1.00 34.00 196 GLU A N 1
ATOM 1605 C CA . GLU A 1 196 ? 11.366 14.506 7.393 1.00 34.00 196 GLU A CA 1
ATOM 1606 C C . GLU A 1 196 ? 11.528 14.719 5.878 1.00 34.00 196 GLU A C 1
ATOM 1608 O O . GLU A 1 196 ? 12.033 13.849 5.163 1.00 34.00 196 GLU A O 1
ATOM 1613 N N . SER A 1 197 ? 11.118 15.889 5.377 1.00 30.73 197 SER A N 1
ATOM 1614 C CA . SER A 1 197 ? 11.612 16.388 4.094 1.00 30.73 197 SER A CA 1
ATOM 1615 C C . SER A 1 197 ? 13.009 16.977 4.319 1.00 30.73 197 SER A C 1
ATOM 1617 O O . SER A 1 197 ? 13.269 17.603 5.349 1.00 30.73 197 SER A O 1
ATOM 1619 N N . LYS A 1 198 ? 13.927 16.776 3.365 1.00 37.59 198 LYS A N 1
ATOM 1620 C CA . LYS A 1 198 ? 15.343 17.187 3.462 1.00 37.59 198 LYS A CA 1
ATOM 1621 C C . LYS A 1 198 ? 15.581 18.700 3.609 1.00 37.59 198 LYS A C 1
ATOM 1623 O O . LYS A 1 198 ? 16.727 19.093 3.794 1.00 37.59 198 LYS A O 1
ATOM 1628 N N . ASP A 1 199 ? 14.529 19.516 3.593 1.00 39.12 199 ASP A N 1
ATOM 1629 C CA . ASP A 1 199 ? 14.623 20.977 3.595 1.00 39.12 199 ASP A CA 1
ATOM 1630 C C . ASP A 1 199 ? 14.054 21.631 4.870 1.00 39.12 199 ASP A C 1
ATOM 1632 O O . ASP A 1 199 ? 13.864 22.844 4.914 1.00 39.12 199 ASP A O 1
ATOM 1636 N N . GLY A 1 200 ? 13.791 20.860 5.934 1.00 35.50 200 GLY A N 1
ATOM 1637 C CA . GLY A 1 200 ? 13.491 21.412 7.266 1.00 35.50 200 GLY A CA 1
ATOM 1638 C C . GLY A 1 200 ? 12.159 22.164 7.391 1.00 35.50 200 GLY A C 1
ATOM 1639 O O . GLY A 1 200 ? 11.898 22.776 8.426 1.00 35.50 200 GLY A O 1
ATOM 1640 N N . VAL A 1 201 ? 11.294 22.106 6.374 1.00 36.25 201 VAL A N 1
ATOM 1641 C CA . VAL A 1 201 ? 9.934 22.651 6.431 1.00 36.25 201 VAL A CA 1
ATOM 1642 C C . VAL A 1 201 ? 8.956 21.519 6.724 1.00 36.25 201 VAL A C 1
ATOM 1644 O O . VAL A 1 201 ? 8.774 20.593 5.930 1.00 36.25 201 VAL A O 1
ATOM 1647 N N . VAL A 1 202 ? 8.325 21.611 7.892 1.00 36.25 202 VAL A N 1
ATOM 1648 C CA . VAL A 1 202 ? 7.225 20.748 8.321 1.00 36.25 202 VAL A CA 1
ATOM 1649 C C . VAL A 1 202 ? 5.965 21.191 7.578 1.00 36.25 202 VAL A C 1
ATOM 1651 O O . VAL A 1 202 ? 5.431 22.265 7.847 1.00 36.25 202 VAL A O 1
ATOM 1654 N N . SER A 1 203 ? 5.489 20.390 6.623 1.00 31.92 203 SER A N 1
ATOM 1655 C CA . SER A 1 203 ? 4.173 20.605 6.018 1.00 31.92 203 SER A CA 1
ATOM 1656 C C . SER A 1 203 ? 3.130 19.881 6.863 1.00 31.92 203 SER A C 1
ATOM 1658 O O . SER A 1 203 ? 3.123 18.655 6.946 1.00 31.92 203 SER A O 1
ATOM 1660 N N . LEU A 1 204 ? 2.267 20.652 7.523 1.00 39.38 204 LEU A N 1
ATOM 1661 C CA . LEU A 1 204 ? 1.014 20.136 8.058 1.00 39.38 204 LEU A CA 1
ATOM 1662 C C . LEU A 1 204 ? 0.131 19.772 6.859 1.00 39.38 204 LEU A C 1
ATOM 1664 O O . LEU A 1 204 ? -0.243 20.658 6.085 1.00 39.38 204 LEU A O 1
ATOM 1668 N N . ALA A 1 205 ? -0.217 18.492 6.704 1.00 39.31 205 ALA A N 1
ATOM 1669 C CA . ALA A 1 205 ? -1.371 18.135 5.889 1.00 39.31 205 ALA A CA 1
ATOM 1670 C C . ALA A 1 205 ? -2.571 18.889 6.481 1.00 39.31 205 ALA A C 1
ATOM 1672 O O . ALA A 1 205 ? -2.901 18.747 7.659 1.00 39.31 205 ALA A O 1
ATOM 1673 N N . THR A 1 206 ? -3.141 19.812 5.710 1.00 34.03 206 THR A N 1
ATOM 1674 C CA . THR A 1 206 ? -4.267 20.627 6.168 1.00 34.03 206 THR A CA 1
ATOM 1675 C C . THR A 1 206 ? -5.515 19.755 6.085 1.00 34.03 206 THR A C 1
ATOM 1677 O O . THR A 1 206 ? -6.024 19.519 4.993 1.00 34.03 206 THR A O 1
ATOM 1680 N N . PHE A 1 207 ? -5.977 19.231 7.220 1.00 41.31 207 PHE A N 1
ATOM 1681 C CA . PHE A 1 207 ? -7.202 18.437 7.291 1.00 41.31 207 PHE A CA 1
ATOM 1682 C C . PHE A 1 207 ? -8.411 19.371 7.476 1.00 41.31 207 PHE A C 1
ATOM 1684 O O . PHE A 1 207 ? -8.438 20.124 8.451 1.00 41.31 207 PHE A O 1
ATOM 1691 N N . PRO A 1 208 ? -9.410 19.346 6.579 1.00 33.59 208 PRO A N 1
ATOM 1692 C CA . PRO A 1 208 ? -10.548 20.267 6.629 1.00 33.59 208 PRO A CA 1
ATOM 1693 C C . PRO A 1 208 ? -11.515 20.035 7.806 1.00 33.59 208 PRO A C 1
ATOM 1695 O O . PRO A 1 208 ? -12.282 20.941 8.118 1.00 33.59 208 PRO A O 1
ATOM 1698 N N . ASP A 1 209 ? -11.445 18.886 8.493 1.00 38.75 209 ASP A N 1
ATOM 1699 C CA . ASP A 1 209 ? -12.414 18.489 9.533 1.00 38.75 209 ASP A CA 1
ATOM 1700 C C . ASP A 1 209 ? -11.857 18.509 10.973 1.00 38.75 209 ASP A C 1
ATOM 1702 O O . ASP A 1 209 ? -12.484 17.998 11.900 1.00 38.75 209 ASP A O 1
ATOM 1706 N N . ILE A 1 210 ? -10.668 19.081 11.190 1.00 45.31 210 ILE A N 1
ATOM 1707 C CA . ILE A 1 210 ? -10.075 19.211 12.530 1.00 45.31 210 ILE A CA 1
ATOM 1708 C C . ILE A 1 210 ? -10.682 20.432 13.233 1.00 45.31 210 ILE A C 1
ATOM 1710 O O . ILE A 1 210 ? -10.530 21.564 12.773 1.00 45.31 210 ILE A O 1
ATOM 1714 N N . HIS A 1 211 ? -11.338 20.223 14.380 1.00 41.41 211 HIS A N 1
ATOM 1715 C CA . HIS A 1 211 ? -11.727 21.329 15.259 1.00 41.41 211 HIS A CA 1
ATOM 1716 C C . HIS A 1 211 ? -10.453 22.052 15.742 1.00 41.41 211 HIS A C 1
ATOM 1718 O O . HIS A 1 211 ? -9.529 21.372 16.191 1.00 41.41 211 HIS A O 1
ATOM 1724 N N . PRO A 1 212 ? -10.364 23.394 15.702 1.00 42.31 212 PRO A N 1
ATOM 1725 C CA . PRO A 1 212 ? -9.121 24.130 15.976 1.00 42.31 212 PRO A CA 1
ATOM 1726 C C . PRO A 1 212 ? -8.469 23.825 17.339 1.00 42.31 212 PRO A C 1
ATOM 1728 O O . PRO A 1 212 ? -7.255 23.949 17.467 1.00 42.31 212 PRO A O 1
ATOM 1731 N N . ASP A 1 213 ? -9.241 23.344 18.317 1.00 46.09 213 ASP A N 1
ATOM 1732 C CA . ASP A 1 213 ? -8.754 22.974 19.658 1.00 46.09 213 ASP A CA 1
ATOM 1733 C C . ASP A 1 213 ? -8.303 21.500 19.813 1.00 46.09 213 ASP A C 1
ATOM 1735 O O . ASP A 1 213 ? -7.978 21.071 20.916 1.00 46.09 213 ASP A O 1
ATOM 1739 N N . SER A 1 214 ? -8.294 20.691 18.746 1.00 39.31 214 SER A N 1
ATOM 1740 C CA . SER A 1 214 ? -8.097 19.225 18.827 1.00 39.31 214 SER A CA 1
ATOM 1741 C C . SER A 1 214 ? -6.655 18.724 18.617 1.00 39.31 214 SER A C 1
ATOM 1743 O O . SER A 1 214 ? -6.409 17.513 18.555 1.00 39.31 214 SER A O 1
ATOM 1745 N N . ILE A 1 215 ? -5.682 19.641 18.549 1.00 51.12 215 ILE A N 1
ATOM 1746 C CA . ILE A 1 215 ? -4.249 19.313 18.530 1.00 51.12 215 ILE A CA 1
ATOM 1747 C C . ILE A 1 215 ? -3.759 19.175 19.977 1.00 51.12 215 ILE A C 1
ATOM 1749 O O . ILE A 1 215 ? -3.373 20.154 20.616 1.00 51.12 215 ILE A O 1
ATOM 1753 N N . GLU A 1 216 ? -3.745 17.950 20.503 1.00 46.91 216 GLU A N 1
ATOM 1754 C CA . GLU A 1 216 ? -3.173 17.666 21.824 1.00 46.91 216 GLU A CA 1
ATOM 1755 C C . GLU A 1 216 ? -1.697 17.262 21.716 1.00 46.91 216 GLU A C 1
ATOM 1757 O O . GLU A 1 216 ? -1.351 16.084 21.669 1.00 46.91 216 GLU A O 1
ATOM 1762 N N . GLY A 1 217 ? -0.811 18.256 21.760 1.00 50.16 217 GLY A N 1
ATOM 1763 C CA . GLY A 1 217 ? 0.597 18.063 22.112 1.00 50.16 217 GLY A CA 1
ATOM 1764 C C . GLY A 1 217 ? 1.507 17.464 21.029 1.00 50.16 217 GLY A C 1
ATOM 1765 O O . GLY A 1 217 ? 1.105 16.712 20.139 1.00 50.16 217 GLY A O 1
ATOM 1766 N N . SER A 1 218 ? 2.788 17.814 21.135 1.00 44.69 218 SER A N 1
ATOM 1767 C CA . SER A 1 218 ? 3.894 17.185 20.419 1.00 44.69 218 SER A CA 1
ATOM 1768 C C . SER A 1 218 ? 4.672 16.299 21.391 1.00 44.69 218 SER A C 1
ATOM 1770 O O . SER A 1 218 ? 4.917 16.687 22.534 1.00 44.69 218 SER A O 1
ATOM 1772 N N . PHE A 1 219 ? 5.054 15.097 20.963 1.00 42.81 219 PHE A N 1
ATOM 1773 C CA . PHE A 1 219 ? 5.940 14.235 21.749 1.00 42.81 219 PHE A CA 1
ATOM 1774 C C . PHE A 1 219 ? 7.253 14.016 21.007 1.00 42.81 219 PHE A C 1
ATOM 1776 O O . PHE A 1 219 ? 7.275 13.664 19.828 1.00 42.81 219 PHE A O 1
ATOM 1783 N N . THR A 1 220 ? 8.357 14.203 21.728 1.00 35.31 220 THR A N 1
ATOM 1784 C CA . THR A 1 220 ? 9.701 13.819 21.298 1.00 35.31 220 THR A CA 1
ATOM 1785 C C . THR A 1 220 ? 10.134 12.609 22.107 1.00 35.31 220 THR A C 1
ATOM 1787 O O . THR A 1 220 ? 10.204 12.690 23.333 1.00 35.31 220 THR A O 1
ATOM 1790 N N . THR A 1 221 ? 10.461 11.496 21.455 1.00 34.53 221 THR A N 1
ATOM 1791 C CA . THR A 1 221 ? 11.190 10.420 22.138 1.00 34.53 221 THR A CA 1
ATOM 1792 C C . THR A 1 221 ? 12.649 10.852 22.295 1.00 34.53 221 THR A C 1
ATOM 1794 O O . THR A 1 221 ? 13.302 11.175 21.298 1.00 34.53 221 THR A O 1
ATOM 1797 N N . GLU A 1 222 ? 13.163 10.905 23.526 1.00 29.53 222 GLU A N 1
ATOM 1798 C CA . GLU A 1 222 ? 14.585 11.164 23.781 1.00 29.53 222 GLU A CA 1
ATOM 1799 C C . GLU A 1 222 ? 15.448 10.016 23.231 1.00 29.53 222 GLU A C 1
ATOM 1801 O O . GLU A 1 222 ? 15.026 8.860 23.207 1.00 29.53 222 GLU A O 1
ATOM 1806 N N . ALA A 1 223 ? 16.648 10.342 22.742 1.00 31.31 223 ALA A N 1
ATOM 1807 C CA . ALA A 1 223 ? 17.569 9.354 22.191 1.00 31.31 223 ALA A CA 1
ATOM 1808 C C . ALA A 1 223 ? 18.010 8.376 23.292 1.00 31.31 223 ALA A C 1
ATOM 1810 O O . ALA A 1 223 ? 18.586 8.795 24.295 1.00 31.31 223 ALA A O 1
ATOM 1811 N N . VAL A 1 224 ? 17.765 7.079 23.099 1.00 33.59 224 VAL A N 1
ATOM 1812 C CA . VAL A 1 224 ? 18.304 6.031 23.972 1.00 33.59 224 VAL A CA 1
ATOM 1813 C C . VAL A 1 224 ? 19.685 5.652 23.446 1.00 33.59 224 VAL A C 1
ATOM 1815 O O . VAL A 1 224 ? 19.813 5.181 22.320 1.00 33.59 224 VAL A O 1
ATOM 1818 N N . VAL A 1 225 ? 20.727 5.865 24.250 1.00 35.09 225 VAL A N 1
ATOM 1819 C CA . VAL A 1 225 ? 22.063 5.323 23.968 1.00 35.09 225 VAL A CA 1
ATOM 1820 C C . VAL A 1 225 ? 22.059 3.860 24.403 1.00 35.09 225 VAL A C 1
ATOM 1822 O O . VAL A 1 225 ? 22.127 3.565 25.594 1.00 35.09 225 VAL A O 1
ATOM 1825 N N . GLU A 1 226 ? 21.948 2.934 23.455 1.00 36.19 226 GLU A N 1
ATOM 1826 C CA . GLU A 1 226 ? 22.068 1.503 23.734 1.00 36.19 226 GLU A CA 1
ATOM 1827 C C . GLU A 1 226 ? 23.557 1.120 23.734 1.00 36.19 226 GLU A C 1
ATOM 1829 O O . GLU A 1 226 ? 24.195 1.001 22.689 1.00 36.19 226 GLU A O 1
ATOM 1834 N N . SER A 1 227 ? 24.155 0.975 24.919 1.00 35.38 227 SER A N 1
ATOM 1835 C CA . SER A 1 227 ? 25.537 0.510 25.047 1.00 35.38 227 SER A CA 1
ATOM 1836 C C . SER A 1 227 ? 25.602 -0.999 24.793 1.00 35.38 227 SER A C 1
ATOM 1838 O O . SER A 1 227 ? 25.137 -1.785 25.620 1.00 35.38 227 SER A O 1
ATOM 1840 N N . ARG A 1 228 ? 26.198 -1.429 23.675 1.00 41.25 228 ARG A N 1
ATOM 1841 C CA . ARG A 1 228 ? 26.614 -2.830 23.491 1.00 41.25 228 ARG A CA 1
ATOM 1842 C C . ARG A 1 228 ? 27.886 -3.086 24.310 1.00 41.25 228 ARG A C 1
ATOM 1844 O O . ARG A 1 228 ? 28.868 -2.370 24.147 1.00 41.25 228 ARG A O 1
ATOM 1851 N N . ASP A 1 229 ? 27.857 -4.090 25.185 1.00 40.22 229 ASP A N 1
ATOM 1852 C CA . ASP A 1 229 ? 29.020 -4.559 25.953 1.00 40.22 229 ASP A CA 1
ATOM 1853 C C . ASP A 1 229 ? 30.077 -5.148 24.998 1.00 40.22 229 ASP A C 1
ATOM 1855 O O . ASP A 1 229 ? 29.838 -6.163 24.339 1.00 40.22 229 ASP A O 1
ATOM 1859 N N . THR A 1 230 ? 31.229 -4.485 24.873 1.00 43.06 230 THR A N 1
ATOM 1860 C CA . THR A 1 230 ? 32.336 -4.880 23.995 1.00 43.06 230 THR A CA 1
ATOM 1861 C C . THR A 1 230 ? 33.455 -5.544 24.799 1.00 43.06 230 THR A C 1
ATOM 1863 O O . THR A 1 230 ? 34.390 -4.903 25.278 1.00 43.06 230 THR A O 1
ATOM 1866 N N . ARG A 1 231 ? 33.433 -6.880 24.878 1.00 44.44 231 ARG A N 1
ATOM 1867 C CA . ARG A 1 231 ? 34.681 -7.649 25.013 1.00 44.44 231 ARG A CA 1
ATOM 1868 C C . ARG A 1 231 ? 35.341 -7.683 23.645 1.00 44.44 231 ARG A C 1
ATOM 1870 O O . ARG A 1 231 ? 35.038 -8.585 22.885 1.00 44.44 231 ARG A O 1
ATOM 1877 N N . ASP A 1 232 ? 36.101 -6.643 23.331 1.00 49.94 232 ASP A N 1
ATOM 1878 C CA . ASP A 1 232 ? 37.160 -6.557 22.312 1.00 49.94 232 ASP A CA 1
ATOM 1879 C C . ASP A 1 232 ? 37.296 -5.066 21.995 1.00 49.94 232 ASP A C 1
ATOM 1881 O O . ASP A 1 232 ? 36.380 -4.468 21.440 1.00 49.94 232 ASP A O 1
ATOM 1885 N N . GLY A 1 233 ? 38.387 -4.438 22.446 1.00 44.94 233 GLY A N 1
ATOM 1886 C CA . GLY A 1 233 ? 38.585 -2.982 22.527 1.00 44.94 233 GLY A CA 1
ATOM 1887 C C . GLY A 1 233 ? 38.627 -2.219 21.196 1.00 44.94 233 GLY A C 1
ATOM 1888 O O . GLY A 1 233 ? 39.607 -1.536 20.907 1.00 44.94 233 GLY A O 1
ATOM 1889 N N . VAL A 1 234 ? 37.556 -2.290 20.411 1.00 41.41 234 VAL A N 1
ATOM 1890 C CA . VAL A 1 234 ? 37.304 -1.507 19.204 1.00 41.41 234 VAL A CA 1
ATOM 1891 C C . VAL A 1 234 ? 36.239 -0.463 19.542 1.00 41.41 234 VAL A C 1
ATOM 1893 O O . VAL A 1 234 ? 35.119 -0.803 19.921 1.00 41.41 234 VAL A O 1
ATOM 1896 N N . GLN A 1 235 ? 36.581 0.824 19.427 1.00 35.19 235 GLN A N 1
ATOM 1897 C CA . GLN A 1 235 ? 35.593 1.901 19.509 1.00 35.19 235 GLN A CA 1
ATOM 1898 C C . GLN A 1 235 ? 34.703 1.850 18.260 1.00 35.19 235 GLN A C 1
ATOM 1900 O O . GLN A 1 235 ? 35.150 2.184 17.166 1.00 35.19 235 GLN A O 1
ATOM 1905 N N . HIS A 1 236 ? 33.450 1.431 18.424 1.00 37.19 236 HIS A N 1
ATOM 1906 C CA . HIS A 1 236 ? 32.403 1.640 17.430 1.00 37.19 236 HIS A CA 1
ATOM 1907 C C . HIS A 1 236 ? 31.649 2.930 17.774 1.00 37.19 236 HIS A C 1
ATOM 1909 O O . HIS A 1 236 ? 31.238 3.117 18.918 1.00 37.19 236 HIS A O 1
ATOM 1915 N N . GLU A 1 237 ? 31.499 3.828 16.796 1.00 36.53 237 GLU A N 1
ATOM 1916 C CA . GLU A 1 237 ? 30.614 4.993 16.898 1.00 36.53 237 GLU A CA 1
ATOM 1917 C C . GLU A 1 237 ? 29.210 4.545 17.325 1.00 36.53 237 GLU A C 1
ATOM 1919 O O . GLU A 1 237 ? 28.639 3.614 16.752 1.00 36.53 237 GLU A O 1
ATOM 1924 N N . ASN A 1 238 ? 28.661 5.209 18.344 1.00 35.66 238 ASN A N 1
ATOM 1925 C CA . ASN A 1 238 ? 27.289 4.992 18.784 1.00 35.66 238 ASN A CA 1
ATOM 1926 C C . ASN A 1 238 ? 26.333 5.349 17.638 1.00 35.66 238 ASN A C 1
ATOM 1928 O O . ASN A 1 238 ? 26.360 6.469 17.126 1.00 35.66 238 ASN A O 1
ATOM 1932 N N . GLU A 1 239 ? 25.470 4.412 17.255 1.00 33.94 239 GLU A N 1
ATOM 1933 C CA . GLU A 1 239 ? 24.421 4.647 16.267 1.00 33.94 239 GLU A CA 1
ATOM 1934 C C . GLU A 1 239 ? 23.360 5.577 16.883 1.00 33.94 239 GLU A C 1
ATOM 1936 O O . GLU A 1 239 ? 22.558 5.171 17.722 1.00 33.94 239 GLU A O 1
ATOM 1941 N N . ILE A 1 240 ? 23.390 6.863 16.517 1.00 37.16 240 ILE A N 1
ATOM 1942 C CA . ILE A 1 240 ? 22.377 7.839 16.933 1.00 37.16 240 ILE A CA 1
ATOM 1943 C C . ILE A 1 240 ? 21.110 7.563 16.120 1.00 37.16 240 ILE A C 1
ATOM 1945 O O . ILE A 1 240 ? 21.016 7.936 14.951 1.00 37.16 240 ILE A O 1
ATOM 1949 N N . THR A 1 241 ? 20.110 6.930 16.732 1.00 34.72 241 THR A N 1
ATOM 1950 C CA . THR A 1 241 ? 18.774 6.840 16.131 1.00 34.72 241 THR A CA 1
ATOM 1951 C C . THR A 1 241 ? 18.148 8.241 16.053 1.00 34.72 241 THR A C 1
ATOM 1953 O O . THR A 1 241 ? 18.135 8.944 17.071 1.00 34.72 241 THR A O 1
ATOM 1956 N N . PRO A 1 242 ? 17.622 8.677 14.893 1.00 32.25 242 PRO A N 1
ATOM 1957 C CA . PRO A 1 242 ? 17.073 10.022 14.729 1.00 32.25 242 PRO A CA 1
ATOM 1958 C C . PRO A 1 242 ? 15.874 10.269 15.657 1.00 32.25 242 P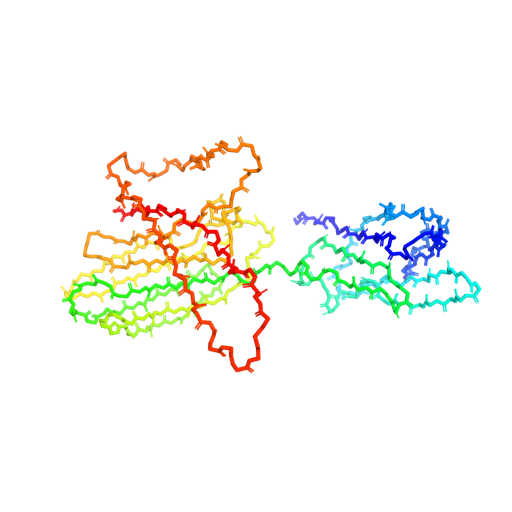RO A C 1
ATOM 1960 O O . PRO A 1 242 ? 15.024 9.395 15.845 1.00 32.25 242 PRO A O 1
ATOM 1963 N N . LYS A 1 243 ? 15.796 11.480 16.229 1.00 35.25 243 LYS A N 1
ATOM 1964 C CA . LYS A 1 243 ? 14.658 11.934 17.044 1.00 35.25 243 LYS A CA 1
ATOM 1965 C C . LYS A 1 243 ? 13.400 11.970 16.175 1.00 35.25 243 LYS A C 1
ATOM 1967 O O . LYS A 1 243 ? 13.325 12.769 15.249 1.00 35.25 243 LYS A O 1
ATOM 1972 N N . ARG A 1 244 ? 12.390 11.158 16.494 1.00 42.91 244 ARG A N 1
ATOM 1973 C CA . ARG A 1 244 ? 11.055 11.289 15.895 1.00 42.91 244 ARG A CA 1
ATOM 1974 C C . ARG A 1 244 ? 10.222 12.249 16.742 1.00 42.91 244 ARG A C 1
ATOM 1976 O O . ARG A 1 244 ? 10.040 12.027 17.937 1.00 42.91 244 ARG A O 1
ATOM 1983 N N . SER A 1 245 ? 9.753 13.327 16.121 1.00 45.38 245 SER A N 1
ATOM 1984 C CA . SER A 1 245 ? 8.710 14.195 16.671 1.00 45.38 245 SER A CA 1
ATOM 1985 C C . SER A 1 245 ? 7.366 13.728 16.112 1.00 45.38 245 SER A C 1
ATOM 1987 O O . SER A 1 245 ? 7.247 13.545 14.901 1.00 45.38 245 SER A O 1
ATOM 1989 N N . GLY A 1 246 ? 6.380 13.490 16.976 1.00 55.06 246 GLY A N 1
ATOM 1990 C CA . GLY A 1 246 ? 5.018 13.105 16.591 1.00 55.06 246 GLY A CA 1
ATOM 1991 C C . GLY A 1 246 ? 3.988 14.119 17.084 1.00 55.06 246 GLY A C 1
ATOM 1992 O O . GLY A 1 246 ? 4.212 14.779 18.099 1.00 55.06 246 GLY A O 1
ATOM 1993 N N . HIS A 1 247 ? 2.862 14.233 16.378 1.00 65.56 247 HIS A N 1
ATOM 1994 C CA . HIS A 1 247 ? 1.685 14.995 16.824 1.00 65.56 247 HIS A CA 1
ATOM 1995 C C . HIS A 1 247 ? 0.502 14.052 17.027 1.00 65.56 247 HIS A C 1
ATOM 1997 O O . HIS A 1 247 ? 0.401 13.029 16.351 1.00 65.56 247 HIS A O 1
ATOM 2003 N N . VAL A 1 248 ? -0.402 14.397 17.941 1.00 73.44 248 VAL A N 1
ATOM 2004 C CA . VAL A 1 248 ? -1.652 13.660 18.156 1.00 73.44 248 VAL A CA 1
ATOM 2005 C C . VAL A 1 248 ? -2.820 14.504 17.652 1.00 73.44 248 VAL A C 1
ATOM 2007 O O . VAL A 1 248 ? -2.970 15.660 18.039 1.00 73.44 248 VAL A O 1
ATOM 2010 N N . ILE A 1 249 ? -3.644 13.919 16.783 1.00 79.44 249 ILE A N 1
ATOM 2011 C CA . ILE A 1 249 ? -4.854 14.547 16.240 1.00 79.44 249 ILE A CA 1
ATOM 2012 C C . ILE A 1 249 ? -6.061 13.845 16.851 1.00 79.44 249 ILE A C 1
ATOM 2014 O O . ILE A 1 249 ? -6.239 12.649 16.624 1.00 79.44 249 ILE A O 1
ATOM 2018 N N . CYS A 1 250 ? -6.879 14.559 17.619 1.00 82.12 250 CYS A N 1
ATOM 2019 C CA . CYS A 1 250 ? -8.076 14.003 18.248 1.00 82.12 250 CYS A CA 1
ATOM 2020 C C . CYS A 1 250 ? -9.349 14.359 17.473 1.00 82.12 250 CYS A C 1
ATOM 2022 O O . CYS A 1 250 ? -9.456 15.425 16.879 1.00 82.12 250 CYS A O 1
ATOM 2024 N N . PHE A 1 251 ? -10.320 13.452 17.486 1.00 80.69 251 PHE A N 1
ATOM 2025 C CA . PHE A 1 251 ? -11.618 13.616 16.841 1.00 80.69 251 PHE A CA 1
ATOM 2026 C C . PHE A 1 251 ? -12.695 13.556 17.924 1.00 80.69 251 PHE A C 1
ATOM 2028 O O . PHE A 1 251 ? -12.605 12.725 18.828 1.00 80.69 251 PHE A O 1
ATOM 2035 N N . THR A 1 252 ? -13.689 14.435 17.842 1.00 73.00 252 THR A N 1
ATOM 2036 C CA . THR A 1 252 ? -14.780 14.577 18.823 1.00 73.00 252 THR A CA 1
ATOM 2037 C C . THR A 1 252 ? -16.132 14.323 18.192 1.00 73.00 252 THR A C 1
ATOM 2039 O O . THR A 1 252 ? -16.330 14.846 17.073 1.00 73.00 252 THR A O 1
#

Radius of gyration: 24.21 Å; Cα contacts (8 Å, |Δi|>4): 477; chains: 1; bounding box: 62×38×63 Å

Solvent-accessible surface area (backbone atoms only — not comparable t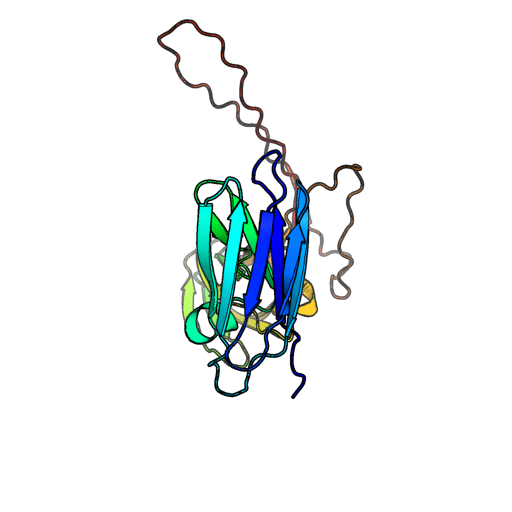o full-atom values): 15028 Å² total; per-residue (Å²): 135,85,80,71,68,30,35,44,37,41,34,32,56,60,83,62,61,56,34,39,38,36,42,32,41,95,90,46,77,74,51,80,45,79,30,47,53,76,36,65,50,72,53,72,45,68,74,51,95,82,48,72,40,45,33,38,33,39,42,33,46,96,95,43,76,49,75,47,75,80,38,41,27,84,80,43,53,88,51,51,49,65,47,43,29,40,36,38,87,93,44,78,40,72,52,80,65,55,64,57,61,35,34,43,36,41,32,33,55,59,84,60,60,56,33,38,39,36,40,32,38,95,89,46,76,74,52,77,46,79,30,48,51,78,34,63,51,71,54,72,45,71,75,50,93,80,48,71,37,43,34,38,32,38,41,34,44,96,96,42,76,50,73,47,74,80,38,40,28,83,78,43,59,87,72,56,44,70,44,47,31,41,36,38,87,80,32,49,26,40,54,43,71,71,78,86,54,97,77,79,66,86,78,74,81,82,63,93,84,62,59,92,86,31,68,64,61,74,48,70,57,77,76,76,84,81,81,78,89,69,94,60,98,66,92,71,83,80,81,79,67,80,73,55,60,33,42,34,45,44,48,122

Secondary structure (DSSP, 8-state):
---PPEEEEEEE-SSS--EEEEEE-SS-EEEEEEE-TT-EEEEEE---TTS--EEEEEEEETTEEEEEEEEEHHHHTTT-SEEEEEE-SS-EEEE------EEEEEEE-SSS--EEEEEE-SS-EEEEEEE-TT-EEEEEE---TTS--EEEEEEEETTEEEEEEEEEHHHHTTT-SEEEEEE-SS-EEEEEEPPPPTTS-------TT--TT-EEEEEEPPPP------SS---PPP--PPPPEEEEEE--

Organism: Brassica cretica (NCBI:txid69181)

InterPro domains:
  IPR010264 Plant self-incompatibility S1 [PF05938] (9-99)
  IPR010264 Plant self-incompatibility S1 [PF05938] (105-192)
  IPR010264 Plant self-incompatibility S1 [PTHR31232] (104-190)

Nearest PDB structures (foldseek):
  7skn-assembly1_B  TM=6.644E-01  e=2.049E-01  synthetic construct
  5gni-assembly1_A  TM=2.892E-01  e=8.975E-03  Homo sapiens
  5gni-assembly1_B  TM=2.655E-01  e=4.558E-03  Homo sapiens
  1bqu-assembly1_B  TM=2.739E-01  e=1.678E-02  Homo sapiens
  4g5a-assembly1_B  TM=4.948E-01  e=2.925E+00  Bacteroides thetaiotaomicron VPI-5482

Sequence (252 aa):
MSYHRFGLTMTNNLGGPVFTVHCKSKDNDLGVHMVAAKTDYHFSFQPNIWKTTLFFCSFQWNNQVKQFDIFDAPRDQDDGYKFNWTIKPDGPCKLVMSYHRFGLTMTNNLGGPVFTVHCKSKDNDLGVHMVAAKTDYHFSFQPNIWKTTLFFCSFQWNNQVKQFDIFDAPRDQDDGYKFNWTIKPDGPCKLGEFSESKDGVVSLATFPDIHPDSIEGSFTTEAVVESRDTRDGVQHENEITPKRSGHVICFT